Protein AF-A0AAU9LYN7-F1 (afdb_monomer_lite)

Sequence (203 aa):
MPGRPSVKRKRHVSEKNDKYATSRVITCKNCFEIGHNIRSCKNPKQVLPPQETKRKGRPRTVDESERRSRKSRSSRGAKGGGIGRARGSLGNNVQEETQQMLVQEMQQTKETMEQVLETQADVDAEMVHETQSIKDLRESGYTEDEIARCVAAEHTEDDEEEGIDETQPQVTIKKRRPSERIAKLGKKIDGLGSASENPLAIE

Organism: NCBI:txid75947

Radius of gyration: 35.92 Å; chains: 1; bounding box: 98×47×83 Å

Foldseek 3Di:
DPDDDPDDDPDDPPDDPPVPPPPPFDAEQQPRDTDDYVVPDPDGGDDDDDDDDPDPDDPPPPPVVVVVVPPDDPDDDDDDDDPDPPPPPDPPPVVVVVVVVVVVVVVVVVVVVVVVVVVVVVVVVVVVVLVVVLVVCVVVPDDPVVNVVVVVVVVPPVVPPPPDPPPPPPPPPPPDDPPPPDDDDDDDDDDDDDDDDDDDDDD

Structure (mmCIF, N/CA/C/O backbone):
data_AF-A0AAU9LYN7-F1
#
_entry.id   AF-A0AAU9LYN7-F1
#
loop_
_atom_site.group_PDB
_atom_site.id
_atom_site.type_symbol
_atom_site.label_atom_id
_atom_site.label_alt_id
_atom_site.label_comp_id
_atom_site.label_asym_id
_atom_site.label_entity_id
_atom_site.label_seq_id
_atom_site.pdbx_PDB_ins_code
_atom_site.Cartn_x
_atom_site.Cartn_y
_atom_site.Cartn_z
_atom_site.occupancy
_atom_site.B_iso_or_equiv
_atom_site.auth_seq_id
_atom_site.auth_comp_id
_atom_site.auth_asym_id
_atom_site.auth_atom_id
_atom_site.pdbx_PDB_model_num
ATOM 1 N N . MET A 1 1 ? 38.956 -13.731 -36.729 1.00 54.38 1 MET A N 1
ATOM 2 C CA . MET A 1 1 ? 39.356 -12.645 -35.804 1.00 54.38 1 MET A CA 1
ATOM 3 C C . MET A 1 1 ? 40.174 -13.248 -34.673 1.00 54.38 1 MET A C 1
ATOM 5 O O . MET A 1 1 ? 39.756 -14.295 -34.185 1.00 54.38 1 MET A O 1
ATOM 9 N N . PRO A 1 2 ? 41.316 -12.651 -34.284 1.00 58.56 2 PRO A N 1
ATOM 10 C CA . PRO A 1 2 ? 42.118 -13.141 -33.165 1.00 58.56 2 PRO A CA 1
ATOM 11 C C . PRO A 1 2 ? 41.258 -13.185 -31.893 1.00 58.56 2 PRO A C 1
ATOM 13 O O . PRO A 1 2 ? 40.476 -12.276 -31.618 1.00 58.56 2 PRO A O 1
ATOM 16 N N . GLY A 1 3 ? 41.322 -14.329 -31.214 1.00 61.88 3 GLY A N 1
ATOM 17 C CA . GLY A 1 3 ? 40.316 -14.814 -30.279 1.00 61.88 3 GLY A CA 1
ATOM 18 C C . GLY A 1 3 ? 40.129 -13.956 -29.032 1.00 61.88 3 GLY A C 1
ATOM 19 O O . GLY A 1 3 ? 41.073 -13.455 -28.428 1.00 61.88 3 GLY A O 1
ATOM 20 N N . ARG A 1 4 ? 38.862 -13.841 -28.627 1.00 66.75 4 ARG A N 1
ATOM 21 C CA . ARG A 1 4 ? 38.430 -13.234 -27.368 1.00 66.75 4 ARG A CA 1
ATOM 22 C C . ARG A 1 4 ? 39.148 -13.932 -26.202 1.00 66.75 4 ARG A C 1
ATOM 24 O O . ARG A 1 4 ? 39.008 -15.151 -26.098 1.00 66.75 4 ARG A O 1
ATOM 31 N N . PRO A 1 5 ? 39.870 -13.213 -25.322 1.00 66.94 5 PRO A N 1
ATOM 32 C CA . PRO A 1 5 ? 40.579 -13.821 -24.202 1.00 66.94 5 PRO A CA 1
ATOM 33 C C . PRO A 1 5 ? 39.614 -14.609 -23.316 1.00 66.94 5 PRO A C 1
ATOM 35 O O . PRO A 1 5 ? 38.778 -14.055 -22.598 1.00 66.94 5 PRO A O 1
ATOM 38 N N . SER A 1 6 ? 39.711 -15.928 -23.422 1.00 66.00 6 SER A N 1
ATOM 39 C CA . SER A 1 6 ? 38.967 -16.888 -22.629 1.00 66.00 6 SER A CA 1
ATOM 40 C C . SER A 1 6 ? 39.680 -17.035 -21.290 1.00 66.00 6 SER A C 1
ATOM 42 O O . SER A 1 6 ? 40.737 -17.649 -21.220 1.00 66.00 6 SER A O 1
ATOM 44 N N . VAL A 1 7 ? 39.055 -16.507 -20.234 1.00 65.00 7 VAL A N 1
ATOM 45 C CA . VAL A 1 7 ? 39.215 -16.982 -18.851 1.00 65.00 7 VAL A CA 1
ATOM 46 C C . VAL A 1 7 ? 40.601 -16.708 -18.237 1.00 65.00 7 VAL A C 1
ATOM 48 O O . VAL A 1 7 ? 41.528 -17.491 -18.400 1.00 65.00 7 VAL A O 1
ATOM 51 N N . LYS A 1 8 ? 40.672 -15.617 -17.448 1.00 65.88 8 LYS A N 1
ATOM 52 C CA . LYS A 1 8 ? 41.713 -15.189 -16.465 1.00 65.88 8 LYS A CA 1
ATOM 53 C C . LYS A 1 8 ? 42.278 -13.784 -16.728 1.00 65.88 8 LYS A C 1
ATOM 55 O O . LYS A 1 8 ? 43.485 -13.563 -16.727 1.00 65.88 8 LYS A O 1
ATOM 60 N N . ARG A 1 9 ? 41.400 -12.786 -16.868 1.00 83.38 9 ARG A N 1
ATOM 61 C CA . ARG A 1 9 ? 41.797 -11.393 -16.611 1.00 83.38 9 ARG A CA 1
ATOM 62 C C . ARG A 1 9 ? 42.219 -11.280 -15.142 1.00 83.38 9 ARG A C 1
ATOM 64 O O . ARG A 1 9 ? 41.429 -11.631 -14.264 1.00 83.38 9 ARG A O 1
ATOM 71 N N . LYS A 1 10 ? 43.433 -10.783 -14.875 1.00 77.88 10 LYS A N 1
ATOM 72 C CA . LYS A 1 10 ? 43.803 -10.302 -13.536 1.00 77.88 10 LYS A CA 1
ATOM 73 C C . LYS A 1 10 ? 42.848 -9.156 -13.190 1.00 77.88 10 LYS A C 1
ATOM 75 O O . LYS A 1 10 ? 42.754 -8.190 -13.946 1.00 77.88 10 LYS A O 1
ATOM 80 N N . ARG A 1 11 ? 42.067 -9.322 -12.123 1.00 73.25 11 ARG A N 1
ATOM 81 C CA . ARG A 1 11 ? 41.124 -8.297 -11.655 1.00 73.25 11 ARG A CA 1
ATOM 82 C C . ARG A 1 11 ? 41.897 -7.118 -11.073 1.00 73.25 11 ARG A C 1
ATOM 84 O O . ARG A 1 11 ? 42.979 -7.313 -10.522 1.00 73.25 11 ARG A O 1
ATOM 91 N N . HIS A 1 12 ? 41.356 -5.917 -11.232 1.00 84.12 12 HIS A N 1
ATOM 92 C CA . HIS A 1 12 ? 41.942 -4.718 -10.637 1.00 84.12 12 HIS A CA 1
ATOM 93 C C . HIS A 1 12 ? 41.614 -4.679 -9.137 1.00 84.12 12 HIS A C 1
ATOM 95 O O . HIS A 1 12 ? 40.570 -5.179 -8.726 1.00 84.12 12 HIS A O 1
ATOM 101 N N . VAL A 1 13 ? 42.483 -4.091 -8.311 1.00 84.19 13 VAL A N 1
ATOM 102 C CA . VAL A 1 13 ? 42.346 -4.100 -6.837 1.00 84.19 13 VAL A CA 1
ATOM 103 C C . VAL A 1 13 ? 41.065 -3.396 -6.362 1.00 84.19 13 VAL A C 1
ATOM 105 O O . VAL A 1 13 ? 40.523 -3.738 -5.317 1.00 84.19 13 VAL A O 1
ATOM 108 N N . SER A 1 14 ? 40.534 -2.462 -7.155 1.00 84.19 14 SER A N 1
ATOM 109 C CA . SER A 1 14 ? 39.271 -1.767 -6.867 1.00 84.19 14 SER A CA 1
ATOM 110 C C . SER A 1 14 ? 38.004 -2.544 -7.251 1.00 84.19 14 SER A C 1
ATOM 112 O O . SER A 1 14 ? 36.905 -2.122 -6.892 1.00 84.19 14 SER A O 1
ATOM 114 N N . GLU A 1 15 ? 38.110 -3.661 -7.980 1.00 80.06 15 GLU A N 1
ATOM 115 C CA . GLU A 1 15 ? 36.940 -4.469 -8.335 1.00 80.06 15 GLU A CA 1
ATOM 116 C C . GLU A 1 15 ? 36.487 -5.288 -7.120 1.00 80.06 15 GLU A C 1
ATOM 118 O O . GLU A 1 15 ? 37.144 -6.247 -6.706 1.00 80.06 15 GLU A O 1
ATOM 123 N N . LYS A 1 16 ? 35.333 -4.923 -6.552 1.00 76.94 16 LYS A N 1
ATOM 124 C CA . LYS A 1 16 ? 34.711 -5.663 -5.450 1.00 76.94 16 LYS A CA 1
ATOM 125 C C . LYS A 1 16 ? 34.398 -7.095 -5.895 1.00 76.94 16 LYS A C 1
ATOM 127 O O . LYS A 1 16 ? 33.887 -7.348 -6.986 1.00 76.94 16 LYS A O 1
ATOM 132 N N . ASN A 1 17 ? 34.744 -8.063 -5.051 1.00 68.50 17 ASN A N 1
ATOM 133 C CA . ASN A 1 17 ? 34.411 -9.460 -5.286 1.00 68.50 17 ASN A CA 1
ATOM 134 C C . ASN A 1 17 ? 32.940 -9.693 -4.924 1.00 68.50 17 ASN A C 1
ATOM 136 O O . ASN A 1 17 ? 32.655 -10.124 -3.810 1.00 68.50 17 ASN A O 1
ATOM 140 N N . ASP A 1 18 ? 32.031 -9.511 -5.881 1.00 65.88 18 ASP A N 1
ATOM 141 C CA . ASP A 1 18 ? 30.636 -9.977 -5.785 1.00 65.88 18 ASP A CA 1
ATOM 142 C C . ASP A 1 18 ? 30.569 -11.515 -5.893 1.00 65.88 18 ASP A C 1
ATOM 144 O O . ASP A 1 18 ? 29.921 -12.100 -6.757 1.00 65.88 18 ASP A O 1
ATOM 148 N N . LYS A 1 19 ? 31.347 -12.204 -5.051 1.00 64.00 19 LYS A N 1
ATOM 149 C CA . LYS A 1 19 ? 31.377 -13.666 -4.924 1.00 64.00 19 LYS A CA 1
ATOM 150 C C . LYS A 1 19 ? 30.303 -14.178 -3.971 1.00 64.00 19 LYS A C 1
ATOM 152 O O . LYS A 1 19 ? 30.095 -15.387 -3.898 1.00 64.00 19 LYS A O 1
ATOM 157 N N . TYR A 1 20 ? 29.619 -13.286 -3.263 1.00 62.47 20 TYR A N 1
ATOM 158 C CA . TYR A 1 20 ? 28.437 -13.644 -2.503 1.00 62.47 20 TYR A CA 1
ATOM 159 C C . TYR A 1 20 ? 27.300 -13.808 -3.502 1.00 62.47 20 TYR A C 1
ATOM 161 O O . TYR A 1 20 ? 26.604 -12.857 -3.843 1.00 62.47 20 TYR A O 1
ATOM 169 N N . ALA A 1 21 ? 27.162 -15.028 -4.024 1.00 62.03 21 ALA A N 1
ATOM 170 C CA . ALA A 1 21 ? 25.928 -15.451 -4.654 1.00 62.03 21 ALA A CA 1
ATOM 171 C C . ALA A 1 21 ? 24.826 -15.174 -3.635 1.00 62.03 21 ALA A C 1
ATOM 173 O O . ALA A 1 21 ? 24.759 -15.856 -2.612 1.00 62.03 21 ALA A O 1
ATOM 174 N N . THR A 1 22 ? 24.042 -14.124 -3.877 1.00 69.31 22 THR A N 1
ATOM 175 C CA . THR A 1 22 ? 22.882 -13.764 -3.070 1.00 69.31 22 THR A CA 1
ATOM 176 C C . THR A 1 22 ? 22.115 -15.058 -2.870 1.00 69.31 22 THR A C 1
ATOM 178 O O . THR A 1 22 ? 21.729 -15.694 -3.859 1.00 69.31 22 THR A O 1
ATOM 181 N N . SER A 1 23 ? 22.033 -15.533 -1.625 1.00 75.50 23 SER A N 1
ATOM 182 C CA . SER A 1 23 ? 21.350 -16.781 -1.313 1.00 75.50 23 SER A CA 1
ATOM 183 C C . SER A 1 23 ? 19.969 -16.665 -1.936 1.00 75.50 23 SER A C 1
ATOM 185 O O . SER A 1 23 ? 19.203 -15.760 -1.609 1.00 75.50 23 SER A O 1
ATOM 187 N N . ARG A 1 24 ? 19.683 -17.497 -2.945 1.00 84.69 24 ARG A N 1
ATOM 188 C CA . ARG A 1 24 ? 18.375 -17.431 -3.588 1.00 84.69 24 ARG A CA 1
ATOM 189 C C . ARG A 1 24 ? 17.370 -17.784 -2.517 1.00 84.69 24 ARG A C 1
ATOM 191 O O . ARG A 1 24 ? 17.363 -18.910 -2.025 1.00 84.69 24 ARG A O 1
ATOM 198 N N . VAL A 1 25 ? 16.552 -16.805 -2.166 1.00 88.06 25 VAL A N 1
ATOM 199 C CA . VAL A 1 25 ? 15.390 -17.014 -1.326 1.00 88.06 25 VAL A CA 1
ATOM 200 C C . VAL A 1 25 ? 14.493 -17.985 -2.088 1.00 88.06 25 VAL A C 1
ATOM 202 O O . VAL A 1 25 ? 13.984 -17.670 -3.163 1.00 88.06 25 VAL A O 1
ATOM 205 N N . ILE A 1 26 ? 14.403 -19.215 -1.587 1.00 93.06 26 ILE A N 1
ATOM 206 C CA . ILE A 1 26 ? 13.556 -20.259 -2.155 1.00 93.06 26 ILE A CA 1
ATOM 207 C C . ILE A 1 26 ? 12.239 -20.299 -1.387 1.00 93.06 26 ILE A C 1
ATOM 209 O O . ILE A 1 26 ? 12.225 -20.296 -0.157 1.00 93.06 26 ILE A O 1
ATOM 213 N N . THR A 1 27 ? 11.136 -20.349 -2.122 1.00 96.12 27 THR A N 1
ATOM 214 C CA . THR A 1 27 ? 9.790 -20.573 -1.591 1.00 96.12 27 THR A CA 1
ATOM 215 C C . THR A 1 27 ? 9.388 -22.024 -1.810 1.00 96.12 27 THR A C 1
ATOM 217 O O . THR A 1 27 ? 9.516 -22.574 -2.911 1.00 96.12 27 THR A O 1
ATOM 220 N N . CYS A 1 28 ? 8.894 -22.667 -0.758 1.00 96.44 28 CYS A N 1
ATOM 221 C CA . CYS A 1 28 ? 8.419 -24.036 -0.832 1.00 96.44 28 CYS A CA 1
ATOM 222 C C . CYS A 1 28 ? 7.103 -24.103 -1.618 1.00 96.44 28 CYS A C 1
ATOM 224 O O . CYS A 1 28 ? 6.127 -23.463 -1.257 1.00 96.44 28 CYS A O 1
ATOM 226 N N . LYS A 1 29 ? 7.010 -24.932 -2.664 1.00 94.69 29 LYS A N 1
ATOM 227 C CA . LYS A 1 29 ? 5.753 -25.095 -3.430 1.00 94.69 29 LYS A CA 1
ATOM 228 C C . LYS A 1 29 ? 4.659 -25.887 -2.697 1.00 94.69 29 LYS A C 1
ATOM 230 O O . LYS A 1 29 ? 3.576 -26.046 -3.248 1.00 94.69 29 LYS A O 1
ATOM 235 N N . ASN A 1 30 ? 4.965 -26.453 -1.528 1.00 97.25 30 ASN A N 1
ATOM 236 C CA . ASN A 1 30 ? 4.019 -27.256 -0.751 1.00 97.25 30 ASN A CA 1
ATOM 237 C C . ASN A 1 30 ? 3.240 -26.406 0.261 1.00 97.25 30 ASN A C 1
ATOM 239 O O . ASN A 1 30 ? 2.018 -26.493 0.313 1.00 97.25 30 ASN A O 1
ATOM 243 N N . CYS A 1 31 ? 3.956 -25.586 1.036 1.00 96.00 31 CYS A N 1
ATOM 244 C CA . CYS A 1 31 ? 3.391 -24.732 2.086 1.00 96.00 31 CYS A CA 1
ATOM 245 C C . CYS A 1 31 ? 3.605 -23.229 1.861 1.00 96.00 31 CYS A C 1
ATOM 247 O O . CYS A 1 31 ? 3.199 -22.438 2.696 1.00 96.00 31 CYS A O 1
ATOM 249 N N . PHE A 1 32 ? 4.262 -22.826 0.770 1.00 94.19 32 PHE A N 1
ATOM 250 C CA . PHE A 1 32 ? 4.497 -21.424 0.382 1.00 94.19 32 PHE A CA 1
ATOM 251 C C . PHE A 1 32 ? 5.381 -20.596 1.322 1.00 94.19 32 PHE A C 1
ATOM 253 O O . PHE A 1 32 ? 5.700 -19.454 1.004 1.00 94.19 32 PHE A O 1
ATOM 260 N N . GLU A 1 33 ? 5.882 -21.188 2.403 1.00 95.12 33 GLU A N 1
ATOM 261 C CA . GLU A 1 33 ? 6.865 -20.559 3.279 1.00 95.12 33 GLU A CA 1
ATOM 262 C C . GLU A 1 33 ? 8.243 -20.436 2.613 1.00 95.12 33 GLU A C 1
ATOM 264 O O . GLU A 1 33 ? 8.660 -21.241 1.767 1.00 95.12 33 GLU A O 1
ATOM 269 N N . ILE A 1 34 ? 8.969 -19.401 3.025 1.00 96.00 34 ILE A N 1
ATOM 270 C CA . ILE A 1 34 ? 10.329 -19.107 2.584 1.00 96.00 34 ILE A CA 1
ATOM 271 C C . ILE A 1 34 ? 11.331 -19.927 3.411 1.00 96.00 34 ILE A C 1
ATOM 273 O O . ILE A 1 34 ? 11.157 -20.118 4.610 1.00 96.00 34 ILE A O 1
ATOM 277 N N . GLY A 1 35 ? 12.418 -20.381 2.780 1.00 95.31 35 GLY A N 1
ATOM 278 C CA . GLY A 1 35 ? 13.603 -20.887 3.488 1.00 95.31 35 GLY A CA 1
ATOM 279 C C . GLY A 1 35 ? 13.814 -22.400 3.435 1.00 95.31 35 GLY A C 1
ATOM 280 O O . GLY A 1 35 ? 14.848 -22.880 3.895 1.00 95.31 35 GLY A O 1
ATOM 281 N N . HIS A 1 36 ? 12.903 -23.163 2.824 1.00 96.25 36 HIS A N 1
ATOM 282 C CA . HIS A 1 36 ? 13.089 -24.600 2.629 1.00 96.25 36 HIS A CA 1
ATOM 283 C C . HIS A 1 36 ? 12.606 -25.087 1.260 1.00 96.25 36 HIS A C 1
ATOM 285 O O . HIS A 1 36 ? 11.792 -24.462 0.581 1.00 96.25 36 HIS A O 1
ATOM 291 N N . ASN A 1 37 ? 13.139 -26.231 0.833 1.00 96.25 37 ASN A N 1
ATOM 292 C CA . ASN A 1 37 ? 12.763 -26.861 -0.426 1.00 96.25 37 ASN A CA 1
ATOM 293 C C . ASN A 1 37 ? 11.558 -27.784 -0.238 1.00 96.25 37 ASN A C 1
ATOM 295 O O . ASN A 1 37 ? 11.351 -28.348 0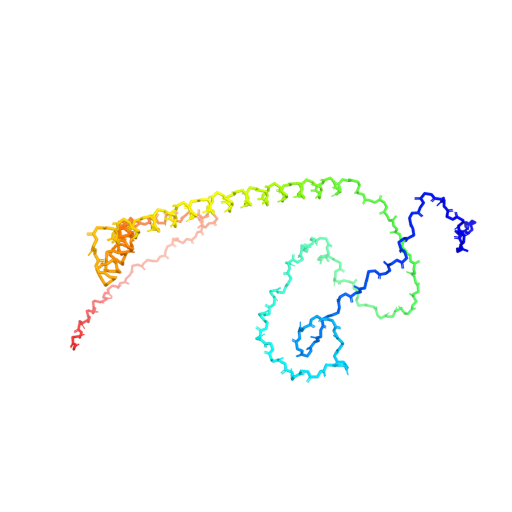.832 1.00 96.25 37 ASN A O 1
ATOM 299 N N . ILE A 1 38 ? 10.844 -28.061 -1.331 1.00 96.38 38 ILE A N 1
ATOM 300 C CA . ILE A 1 38 ? 9.725 -29.019 -1.337 1.00 96.38 38 ILE A CA 1
ATOM 301 C C . ILE A 1 38 ? 10.121 -30.406 -0.800 1.00 96.38 38 ILE A C 1
ATOM 303 O O . ILE A 1 38 ? 9.325 -31.063 -0.145 1.00 96.38 38 ILE A O 1
ATOM 307 N N . ARG A 1 39 ? 11.372 -30.831 -1.032 1.00 96.94 39 ARG A N 1
ATOM 308 C CA . ARG A 1 39 ? 11.899 -32.132 -0.583 1.00 96.94 39 ARG A CA 1
ATOM 309 C C . ARG A 1 39 ? 12.120 -32.215 0.928 1.00 96.94 39 ARG A C 1
ATOM 311 O O . ARG A 1 39 ? 12.165 -33.313 1.460 1.00 96.94 39 ARG A O 1
ATOM 318 N N . SER A 1 40 ?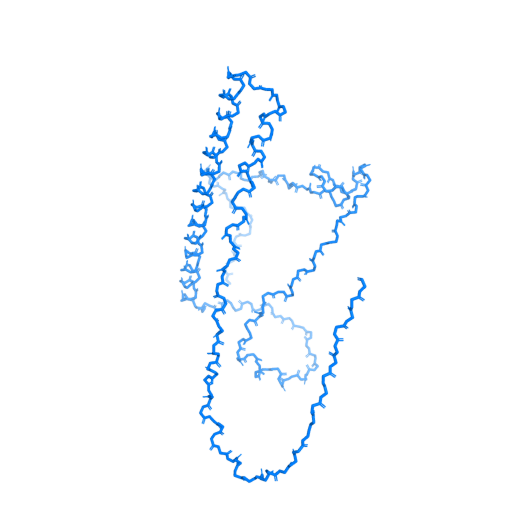 12.307 -31.075 1.589 1.00 97.00 40 SER A 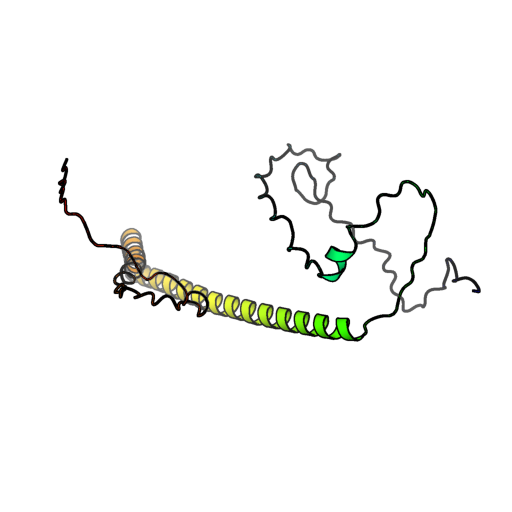N 1
ATOM 319 C CA . SER A 1 40 ? 12.550 -30.978 3.032 1.00 97.00 40 SER A CA 1
ATOM 320 C C . SER A 1 40 ? 11.352 -30.393 3.784 1.00 97.00 40 SER A C 1
ATOM 322 O O . SER A 1 40 ? 11.474 -30.064 4.961 1.00 97.00 40 SER A O 1
ATOM 324 N N . CYS A 1 41 ? 10.216 -30.208 3.106 1.00 97.38 41 CYS A N 1
ATOM 325 C CA . CYS A 1 41 ? 9.010 -29.650 3.696 1.00 97.38 41 CYS A CA 1
ATOM 326 C C . CYS A 1 41 ? 8.333 -30.691 4.592 1.00 97.38 41 CYS A C 1
ATOM 328 O O . CYS A 1 41 ? 8.052 -31.802 4.144 1.00 97.38 41 CYS A O 1
ATOM 330 N N . LYS A 1 42 ? 8.067 -30.318 5.847 1.00 98.06 42 LYS A N 1
ATOM 331 C CA . LYS A 1 42 ? 7.307 -31.135 6.810 1.00 98.06 42 LYS A CA 1
ATOM 332 C C . LYS A 1 42 ? 5.848 -30.691 6.942 1.00 98.06 42 LYS A C 1
ATOM 334 O O . LYS A 1 42 ? 5.047 -31.411 7.527 1.00 98.06 42 LYS A O 1
ATOM 339 N N . ASN A 1 43 ? 5.512 -29.523 6.400 1.00 97.06 43 ASN A N 1
ATOM 340 C CA . ASN A 1 43 ? 4.171 -28.960 6.484 1.00 97.06 43 ASN A CA 1
ATOM 341 C C . ASN A 1 43 ? 3.242 -29.676 5.486 1.00 97.06 43 ASN A C 1
ATOM 343 O O . ASN A 1 43 ? 3.700 -30.094 4.414 1.00 97.06 43 ASN A O 1
ATOM 347 N N . PRO A 1 44 ? 1.945 -29.827 5.804 1.00 96.19 44 PRO A N 1
ATOM 348 C CA . PRO A 1 44 ? 0.976 -30.403 4.880 1.00 96.19 44 PRO A CA 1
ATOM 349 C C . PRO A 1 44 ? 0.823 -29.530 3.628 1.00 96.19 44 PRO A C 1
ATOM 351 O O . PRO A 1 44 ? 1.077 -28.324 3.647 1.00 96.19 44 PRO A O 1
ATOM 354 N N . LYS A 1 45 ? 0.406 -30.150 2.520 1.00 97.00 45 LYS A N 1
ATOM 355 C CA . LYS A 1 45 ? 0.172 -29.447 1.257 1.00 97.00 45 LYS A CA 1
ATOM 356 C C . LYS A 1 45 ? -0.998 -28.482 1.410 1.00 97.00 45 LYS A C 1
ATOM 358 O O . LYS A 1 45 ? -2.125 -28.920 1.629 1.00 97.00 45 LYS A O 1
ATOM 363 N N . GLN A 1 46 ? -0.741 -27.191 1.244 1.00 94.69 46 GLN A N 1
ATOM 364 C CA . GLN A 1 46 ? -1.794 -26.184 1.222 1.00 94.69 46 GLN A CA 1
ATOM 365 C C . GLN A 1 46 ? -2.419 -26.126 -0.176 1.00 94.69 46 GLN A C 1
ATOM 367 O O . GLN A 1 46 ? -1.716 -26.111 -1.192 1.00 94.69 46 GLN A O 1
ATOM 372 N N . VAL A 1 47 ? -3.750 -26.122 -0.243 1.00 92.50 47 VAL A N 1
ATOM 373 C CA . VAL A 1 47 ? -4.477 -25.905 -1.498 1.00 92.50 47 VAL A CA 1
ATOM 374 C C . VAL A 1 47 ? -4.553 -24.402 -1.720 1.00 92.50 47 VAL A C 1
ATOM 376 O O . VAL A 1 47 ? -5.197 -23.695 -0.952 1.00 92.50 47 VAL A O 1
ATOM 379 N N . LEU A 1 48 ? -3.867 -23.910 -2.753 1.00 85.25 48 LEU A N 1
ATOM 380 C CA . LEU A 1 48 ? -4.002 -22.513 -3.152 1.00 85.25 48 LEU A CA 1
ATOM 381 C C . LEU A 1 48 ? -5.424 -22.252 -3.654 1.00 85.25 48 LEU A C 1
ATOM 383 O O . LEU A 1 48 ? -5.970 -23.106 -4.366 1.00 85.25 48 LEU A O 1
ATOM 387 N N . PRO A 1 49 ? -5.985 -21.065 -3.373 1.00 86.44 49 PRO A N 1
ATOM 388 C CA . PRO A 1 49 ? -7.176 -20.624 -4.074 1.00 86.44 49 PRO A CA 1
ATOM 389 C C . PRO A 1 49 ? -6.903 -20.645 -5.590 1.00 86.44 49 PRO A C 1
ATOM 391 O O . PRO A 1 49 ? -5.768 -20.380 -6.016 1.00 86.44 49 PRO A O 1
ATOM 394 N N . PRO A 1 50 ? -7.902 -20.998 -6.418 1.00 91.50 50 PRO A N 1
ATOM 395 C CA . PRO A 1 50 ? -7.753 -21.009 -7.866 1.00 91.50 50 PRO A CA 1
ATOM 396 C C . PRO A 1 50 ? -7.226 -19.653 -8.340 1.00 91.50 50 PRO A C 1
ATOM 398 O O . PRO A 1 50 ? -7.880 -18.631 -8.154 1.00 91.50 50 PRO A O 1
ATOM 401 N N . GLN A 1 51 ? -6.030 -19.630 -8.932 1.00 85.75 51 GLN A N 1
ATOM 402 C CA . GLN A 1 51 ? -5.540 -18.401 -9.546 1.00 85.75 51 GLN A CA 1
ATOM 403 C C . GLN A 1 51 ? -6.428 -18.080 -10.741 1.00 85.75 51 GLN A C 1
ATOM 405 O O . GLN A 1 51 ? -6.624 -18.928 -11.617 1.00 85.75 51 GLN A O 1
ATOM 410 N N . GLU A 1 52 ? -6.929 -16.851 -10.794 1.00 88.12 52 GLU A N 1
ATOM 411 C CA . GLU A 1 52 ? -7.642 -16.357 -11.960 1.00 88.12 52 GLU A CA 1
ATOM 412 C C . GLU A 1 52 ? -6.770 -16.537 -13.204 1.00 88.12 52 GLU A C 1
ATOM 414 O O . GLU A 1 52 ? -5.578 -16.202 -13.232 1.00 88.12 52 GLU A O 1
ATOM 419 N N . THR A 1 53 ? -7.350 -17.111 -14.256 1.00 87.19 53 THR A N 1
ATOM 420 C CA . THR A 1 53 ? -6.630 -17.295 -15.511 1.00 87.19 53 THR A CA 1
ATOM 421 C C . THR A 1 53 ? -6.255 -15.923 -16.052 1.00 87.19 53 THR A C 1
ATOM 423 O O . THR A 1 53 ? -7.125 -15.154 -16.465 1.00 87.19 53 THR A O 1
ATOM 426 N N . LYS A 1 54 ? -4.955 -15.611 -16.066 1.00 83.12 54 LYS A N 1
ATOM 427 C CA . LYS A 1 54 ? -4.459 -14.363 -16.652 1.00 83.12 54 LYS A CA 1
ATOM 428 C C . LYS A 1 54 ? -5.011 -14.229 -18.070 1.00 83.12 54 LYS A C 1
ATOM 430 O O . LYS A 1 54 ? -4.899 -15.163 -18.871 1.00 83.12 54 LYS A O 1
ATOM 435 N N . ARG A 1 55 ? -5.585 -13.063 -18.388 1.00 79.81 55 ARG A N 1
ATOM 436 C CA . ARG A 1 55 ? -6.023 -12.739 -19.752 1.00 79.81 55 ARG A CA 1
ATOM 437 C C . ARG A 1 55 ? -4.865 -13.016 -20.713 1.00 79.81 55 ARG A C 1
ATOM 439 O O . ARG A 1 55 ? -3.710 -12.713 -20.409 1.00 79.81 55 ARG A O 1
ATOM 446 N N . LYS A 1 56 ? -5.169 -13.654 -21.844 1.00 78.06 56 LYS A N 1
ATOM 447 C CA . LYS A 1 56 ? -4.200 -14.198 -22.805 1.00 78.06 56 LYS A CA 1
ATOM 448 C C . LYS A 1 56 ? -3.386 -13.088 -23.488 1.00 78.06 56 LYS A C 1
ATOM 450 O O . LYS A 1 56 ? -3.632 -12.780 -24.643 1.00 78.06 56 LYS A O 1
ATOM 455 N N . GLY A 1 57 ? -2.395 -12.550 -22.775 1.00 82.31 57 GLY A N 1
ATOM 456 C CA . GLY A 1 57 ? -1.395 -11.589 -23.242 1.00 82.31 57 GLY A CA 1
ATOM 457 C C . GLY A 1 57 ? -1.938 -10.243 -23.736 1.00 82.31 57 GLY A C 1
ATOM 458 O O . GLY A 1 57 ? -3.091 -10.101 -24.134 1.00 82.31 57 GLY A O 1
ATOM 459 N N . ARG A 1 58 ? -1.052 -9.241 -23.763 1.00 75.06 58 ARG A N 1
ATOM 460 C CA . ARG A 1 58 ? -1.247 -8.030 -24.569 1.00 75.06 58 ARG A CA 1
ATOM 461 C C . ARG A 1 58 ? -1.456 -8.476 -26.024 1.00 75.06 58 ARG A C 1
ATOM 463 O O . ARG A 1 58 ? -0.665 -9.306 -26.492 1.00 75.06 58 ARG A O 1
ATOM 470 N N . PRO A 1 59 ? -2.481 -7.984 -26.742 1.00 75.69 59 PRO A N 1
ATOM 471 C CA . PRO A 1 59 ? -2.634 -8.297 -28.155 1.00 75.69 59 PRO A CA 1
ATOM 472 C C . PRO A 1 59 ? -1.321 -7.951 -28.857 1.00 75.69 59 PRO A C 1
ATOM 474 O O . PRO A 1 59 ? -0.824 -6.831 -28.737 1.00 75.69 59 PRO A O 1
ATOM 477 N N . ARG A 1 60 ? -0.710 -8.938 -29.528 1.00 71.31 60 ARG A N 1
ATOM 478 C CA . ARG A 1 60 ? 0.458 -8.666 -30.369 1.00 71.31 60 ARG A CA 1
ATOM 479 C C . ARG A 1 60 ? 0.016 -7.630 -31.394 1.00 71.31 60 ARG A C 1
ATOM 481 O O . ARG A 1 60 ? -0.942 -7.889 -32.122 1.00 71.31 60 ARG A O 1
ATOM 488 N N . THR A 1 61 ? 0.703 -6.493 -31.445 1.00 69.62 61 THR A N 1
ATOM 489 C CA . THR A 1 61 ? 0.663 -5.587 -32.590 1.00 69.62 61 THR A CA 1
ATOM 490 C C . THR A 1 61 ? 1.097 -6.405 -33.798 1.00 69.62 61 THR A C 1
ATOM 492 O O . THR A 1 61 ? 2.272 -6.699 -33.999 1.00 69.62 61 THR A O 1
ATOM 495 N N . VAL A 1 62 ? 0.113 -6.911 -34.537 1.00 61.75 62 VAL A N 1
ATOM 496 C CA . VAL A 1 62 ? 0.337 -7.559 -35.823 1.00 61.75 62 VAL A CA 1
ATOM 497 C C . VAL A 1 62 ? 0.684 -6.445 -36.786 1.00 61.75 62 VAL A C 1
ATOM 499 O O . VAL A 1 62 ? -0.201 -5.796 -37.334 1.00 61.75 62 VAL A O 1
ATOM 502 N N . ASP A 1 63 ? 1.980 -6.213 -36.932 1.00 63.25 63 ASP A N 1
ATOM 503 C CA . ASP A 1 63 ? 2.532 -5.404 -38.002 1.00 63.25 63 ASP A CA 1
ATOM 504 C C . ASP A 1 63 ? 1.978 -5.945 -39.333 1.00 63.25 63 ASP A C 1
ATOM 506 O O . ASP A 1 63 ? 2.054 -7.146 -39.627 1.00 63.25 63 ASP A O 1
ATOM 510 N N . GLU A 1 64 ? 1.309 -5.090 -40.104 1.00 59.50 64 GLU A N 1
ATOM 511 C CA . GLU A 1 64 ? 0.513 -5.484 -41.275 1.00 59.50 64 GLU A CA 1
ATOM 512 C C . GLU A 1 64 ? 1.388 -6.110 -42.383 1.00 59.50 64 GLU A C 1
ATOM 514 O O . GLU A 1 64 ? 0.917 -6.867 -43.240 1.00 59.50 64 GLU A O 1
ATOM 519 N N . SER A 1 65 ? 2.699 -5.885 -42.280 1.00 58.47 65 SER A N 1
ATOM 520 C CA . SER A 1 65 ? 3.767 -6.491 -43.069 1.00 58.47 65 SER A CA 1
ATOM 521 C C . SER A 1 65 ? 3.899 -8.018 -42.883 1.00 58.47 65 SER A C 1
ATOM 523 O O . SER A 1 65 ? 4.208 -8.721 -43.850 1.00 58.47 65 SER A O 1
ATOM 525 N N . GLU A 1 66 ? 3.573 -8.590 -41.713 1.00 54.97 66 GLU A N 1
ATOM 526 C CA . GLU A 1 66 ? 3.628 -10.050 -41.495 1.00 54.97 66 GLU A CA 1
ATOM 527 C C . GLU A 1 66 ? 2.447 -10.803 -42.131 1.00 54.97 66 GLU A C 1
ATOM 529 O O . GLU A 1 66 ? 2.578 -11.982 -42.490 1.00 54.97 66 GLU A O 1
ATOM 534 N N . ARG A 1 67 ? 1.292 -10.147 -42.325 1.00 54.22 67 ARG A N 1
ATOM 535 C CA . ARG A 1 67 ? 0.104 -10.793 -42.918 1.00 54.22 67 ARG A CA 1
ATOM 536 C C . ARG A 1 67 ? 0.307 -11.171 -44.387 1.00 54.22 67 ARG A C 1
ATOM 538 O O . ARG A 1 67 ? -0.338 -12.108 -44.856 1.00 54.22 67 ARG A O 1
ATOM 545 N N . ARG A 1 68 ? 1.235 -10.523 -45.102 1.00 54.72 68 ARG A N 1
ATOM 546 C CA . ARG A 1 68 ? 1.558 -10.857 -46.503 1.00 54.72 68 ARG A CA 1
ATOM 547 C C . ARG A 1 68 ? 2.566 -12.005 -46.658 1.00 54.72 68 ARG A C 1
ATOM 549 O O . ARG A 1 68 ? 2.656 -12.571 -47.740 1.00 54.72 68 ARG A O 1
ATOM 556 N N . SER A 1 69 ? 3.271 -12.407 -45.597 1.00 54.06 69 SER A N 1
ATOM 557 C CA . SER A 1 69 ? 4.334 -13.428 -45.679 1.00 54.06 69 SER A CA 1
ATOM 558 C C . SER A 1 69 ? 3.834 -14.873 -45.496 1.00 54.06 69 SER A C 1
ATOM 560 O O . SER A 1 69 ? 4.442 -15.825 -45.983 1.00 54.06 69 SER A O 1
ATOM 562 N N . ARG A 1 70 ? 2.678 -15.085 -44.850 1.00 51.94 70 ARG A N 1
ATOM 563 C CA . ARG A 1 70 ? 2.229 -16.443 -44.473 1.00 51.94 70 ARG A CA 1
ATOM 564 C C . ARG A 1 70 ? 1.470 -17.225 -45.550 1.00 51.94 70 ARG A C 1
ATOM 566 O O . ARG A 1 70 ? 1.014 -18.328 -45.263 1.00 51.94 70 ARG A O 1
ATOM 573 N N . LYS A 1 71 ? 1.347 -16.715 -46.782 1.00 52.06 71 LYS A N 1
ATOM 574 C CA . LYS A 1 71 ? 0.628 -17.419 -47.866 1.00 52.06 71 LYS A CA 1
ATOM 575 C C . LYS A 1 71 ? 1.519 -18.181 -48.853 1.00 52.06 71 LYS A C 1
ATOM 577 O O . LYS A 1 71 ? 0.998 -18.830 -49.751 1.00 52.06 71 LYS A O 1
ATOM 582 N N . SER A 1 72 ? 2.837 -18.197 -48.659 1.00 51.25 72 SER A N 1
ATOM 583 C CA . SER A 1 72 ? 3.748 -18.945 -49.531 1.00 51.25 72 SER A CA 1
ATOM 584 C C . SER A 1 72 ? 4.904 -19.562 -48.747 1.00 51.25 72 SER A C 1
ATOM 586 O O . SER A 1 72 ? 5.962 -18.950 -48.633 1.00 51.25 72 SER A O 1
ATOM 588 N N . ARG A 1 73 ? 4.702 -20.767 -48.200 1.00 47.84 73 ARG A N 1
ATOM 589 C CA . ARG A 1 73 ? 5.726 -21.831 -48.083 1.00 47.84 73 ARG A CA 1
ATOM 590 C C . ARG A 1 73 ? 5.151 -23.049 -47.363 1.00 47.84 73 ARG A C 1
ATOM 592 O O . ARG A 1 73 ? 5.459 -23.354 -46.217 1.00 47.84 73 ARG A O 1
ATOM 599 N N . SER A 1 74 ? 4.338 -23.788 -48.109 1.00 52.00 74 SER A N 1
ATOM 600 C CA . SER A 1 74 ? 4.430 -25.244 -48.077 1.00 52.00 74 SER A CA 1
ATOM 601 C C . SER A 1 74 ? 5.760 -25.616 -48.737 1.00 52.00 74 SER A C 1
ATOM 603 O O . SER A 1 74 ? 5.859 -25.617 -49.961 1.00 52.00 74 SER A O 1
ATOM 605 N N . SER A 1 75 ? 6.791 -25.910 -47.950 1.00 50.91 75 SER A N 1
ATOM 606 C CA . SER A 1 75 ? 7.926 -26.697 -48.436 1.00 50.91 75 SER A CA 1
ATOM 607 C C . SER A 1 75 ? 8.601 -27.408 -47.272 1.00 50.91 75 SER A C 1
ATOM 609 O O . SER A 1 75 ? 9.187 -26.796 -46.380 1.00 50.91 75 SER A O 1
ATOM 611 N N . ARG A 1 76 ? 8.464 -28.730 -47.316 1.00 52.25 76 ARG A N 1
ATOM 612 C CA . ARG A 1 76 ? 9.192 -29.732 -46.546 1.00 52.25 76 ARG A CA 1
ATOM 613 C C . ARG A 1 76 ? 10.696 -29.432 -46.522 1.00 52.25 76 ARG A C 1
ATOM 615 O O . ARG A 1 76 ? 11.272 -29.148 -47.563 1.00 52.25 76 ARG A O 1
ATOM 622 N N . GLY A 1 77 ? 11.308 -29.650 -45.359 1.00 52.59 77 GLY A N 1
ATOM 623 C CA . GLY A 1 77 ? 12.714 -30.040 -45.238 1.00 52.59 77 GLY A CA 1
ATOM 624 C C . GLY A 1 77 ? 13.736 -28.906 -45.184 1.00 52.59 77 GLY A C 1
ATOM 625 O O . GLY A 1 77 ? 14.033 -28.288 -46.193 1.00 52.59 77 GLY A O 1
ATOM 626 N N . ALA A 1 78 ? 14.352 -28.726 -44.014 1.00 46.09 78 ALA A N 1
ATOM 627 C CA . ALA A 1 78 ? 15.790 -28.471 -43.885 1.00 46.09 78 ALA A CA 1
ATOM 628 C C . ALA A 1 78 ? 16.196 -28.584 -42.407 1.00 46.09 78 ALA A C 1
ATOM 630 O O . ALA A 1 78 ? 16.029 -27.670 -41.604 1.00 46.09 78 ALA A O 1
ATOM 631 N N . LYS A 1 79 ? 16.729 -29.757 -42.059 1.00 55.47 79 LYS A N 1
ATOM 632 C CA . LYS A 1 79 ? 17.704 -29.936 -40.979 1.00 55.47 79 LYS A CA 1
ATOM 633 C C . LYS 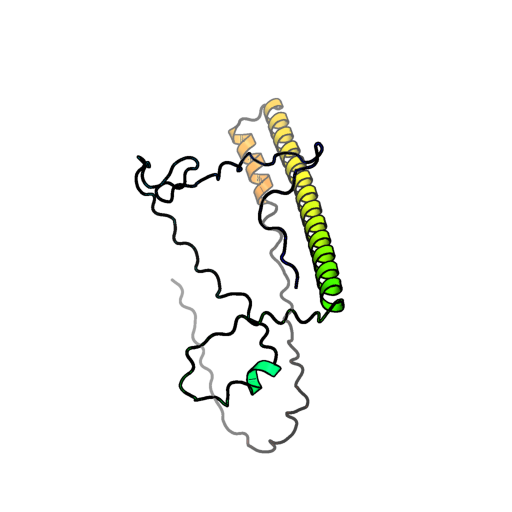A 1 79 ? 18.974 -29.179 -41.401 1.00 55.47 79 LYS A C 1
ATOM 635 O O . LYS A 1 79 ? 19.466 -29.423 -42.495 1.00 55.47 79 LYS A O 1
ATOM 640 N N . GLY A 1 80 ? 19.508 -28.320 -40.538 1.00 42.53 80 GLY A N 1
ATOM 641 C CA . GLY A 1 80 ? 20.756 -27.577 -40.764 1.00 42.53 80 GLY A CA 1
ATOM 642 C C . GLY A 1 80 ? 20.518 -26.099 -40.480 1.00 42.53 80 GLY A C 1
ATOM 643 O O . GLY A 1 80 ? 19.752 -25.444 -41.166 1.00 42.53 80 GLY A O 1
ATOM 644 N N . GLY A 1 81 ? 21.005 -25.560 -39.369 1.00 52.56 81 GLY A N 1
ATOM 645 C CA . GLY A 1 81 ? 22.432 -25.305 -39.215 1.00 52.56 81 GLY A CA 1
ATOM 646 C C . GLY A 1 81 ? 22.686 -23.887 -39.715 1.00 52.56 81 GLY A C 1
ATOM 647 O O . GLY A 1 81 ? 22.854 -23.669 -40.905 1.00 52.56 81 GLY A O 1
ATOM 648 N N . GLY A 1 82 ? 22.631 -22.908 -38.814 1.00 44.84 82 GLY A N 1
ATOM 649 C CA . GLY A 1 82 ? 22.736 -21.507 -39.208 1.00 44.84 82 GLY A CA 1
ATOM 650 C C . GLY A 1 82 ? 22.636 -20.565 -38.025 1.00 44.84 82 GLY A C 1
ATOM 651 O O . GLY A 1 82 ? 21.685 -19.802 -37.901 1.00 44.84 82 GLY A O 1
ATOM 652 N N . ILE A 1 83 ? 23.630 -20.631 -37.139 1.00 51.41 83 ILE A N 1
ATOM 653 C CA . ILE A 1 83 ? 23.919 -19.573 -36.169 1.00 51.41 83 ILE A CA 1
ATOM 654 C C . ILE A 1 83 ? 24.424 -18.370 -36.977 1.00 51.41 83 ILE A C 1
ATOM 656 O O . ILE A 1 83 ? 25.619 -18.177 -37.158 1.00 51.41 83 ILE A O 1
ATOM 660 N N . GLY A 1 84 ? 23.495 -17.586 -37.510 1.00 42.41 84 GLY A N 1
ATOM 661 C CA . GLY A 1 84 ? 23.754 -16.314 -38.167 1.00 42.41 84 GLY A CA 1
ATOM 662 C C . GLY A 1 84 ? 23.053 -15.217 -37.388 1.00 42.41 84 GLY A C 1
ATOM 663 O O . GLY A 1 84 ? 22.003 -14.737 -37.801 1.00 42.41 84 GLY A O 1
ATOM 664 N N . ARG A 1 85 ? 23.598 -14.835 -36.226 1.00 47.69 85 ARG A N 1
ATOM 665 C CA . ARG A 1 85 ? 23.164 -13.611 -35.538 1.00 47.69 85 ARG A CA 1
ATOM 666 C C . ARG A 1 85 ? 23.682 -12.416 -36.336 1.00 47.69 85 ARG A C 1
ATOM 668 O O . ARG A 1 85 ? 24.686 -11.813 -35.971 1.00 47.69 85 ARG A O 1
ATOM 675 N N . ALA A 1 86 ? 22.992 -12.085 -37.422 1.00 47.78 86 ALA A N 1
ATOM 676 C CA . ALA A 1 86 ? 23.047 -10.765 -38.021 1.00 47.78 86 ALA A CA 1
ATOM 677 C C . ALA A 1 86 ? 22.453 -9.784 -36.999 1.00 47.78 86 ALA A C 1
ATOM 679 O O . ALA A 1 86 ? 21.247 -9.553 -36.950 1.00 47.78 86 ALA A O 1
ATOM 680 N N . ARG A 1 87 ? 23.304 -9.257 -36.112 1.00 47.47 87 ARG A N 1
ATOM 681 C CA . ARG A 1 87 ? 22.993 -8.063 -35.323 1.00 47.47 87 ARG A CA 1
ATOM 682 C C . ARG A 1 87 ? 23.046 -6.887 -36.294 1.00 47.47 87 ARG A C 1
ATOM 684 O O . ARG A 1 87 ? 24.056 -6.202 -36.407 1.00 47.47 87 ARG A O 1
ATOM 691 N N . GLY A 1 88 ? 21.967 -6.732 -37.057 1.00 43.81 88 GLY A N 1
ATOM 692 C CA . GLY A 1 88 ? 21.677 -5.505 -37.775 1.00 43.81 88 GLY A CA 1
ATOM 693 C C . GLY A 1 88 ? 21.549 -4.392 -36.748 1.00 43.81 88 GLY A C 1
ATOM 694 O O . GLY A 1 88 ? 20.637 -4.394 -35.926 1.00 43.81 88 GLY A O 1
ATOM 695 N N . SER A 1 89 ? 22.523 -3.492 -36.773 1.00 51.25 89 SER A N 1
ATOM 696 C CA . SER A 1 89 ? 22.484 -2.185 -36.136 1.00 51.25 89 SER A CA 1
ATOM 697 C C . SER A 1 89 ? 21.469 -1.329 -36.894 1.00 51.25 89 SER A C 1
ATOM 699 O O . SER A 1 89 ? 21.834 -0.544 -37.762 1.00 51.25 89 SER A O 1
ATOM 701 N N . LEU A 1 90 ? 20.185 -1.555 -36.630 1.00 44.56 90 LEU A N 1
ATOM 702 C CA . LEU A 1 90 ? 19.086 -0.738 -37.126 1.00 44.56 90 LEU A CA 1
ATOM 703 C C . LEU A 1 90 ? 18.360 -0.157 -35.915 1.00 44.56 90 LEU A C 1
ATOM 705 O O . LEU A 1 90 ? 17.773 -0.900 -35.134 1.00 44.56 90 LEU A O 1
ATOM 709 N N . GLY A 1 91 ? 18.397 1.170 -35.794 1.00 45.41 91 GLY A N 1
ATOM 710 C CA . GLY A 1 91 ? 17.407 1.920 -35.026 1.00 45.41 91 GLY A CA 1
ATOM 711 C C . GLY A 1 91 ? 17.905 2.567 -33.738 1.00 45.41 91 GLY A C 1
ATOM 712 O O . GLY A 1 91 ? 17.404 2.238 -32.669 1.00 45.41 91 GLY A O 1
ATOM 713 N N . ASN A 1 92 ? 18.792 3.562 -33.839 1.00 52.88 92 ASN A N 1
ATOM 714 C CA . ASN A 1 92 ? 19.025 4.492 -32.724 1.00 52.88 92 ASN A CA 1
ATOM 715 C C . ASN A 1 92 ? 17.774 5.343 -32.393 1.00 52.88 92 ASN A C 1
ATOM 717 O O . ASN A 1 92 ? 17.680 5.847 -31.285 1.00 52.88 92 ASN A O 1
ATOM 721 N N . ASN A 1 93 ? 16.777 5.432 -33.288 1.00 55.62 93 ASN A N 1
ATOM 722 C CA . ASN A 1 93 ? 15.543 6.197 -33.040 1.00 55.62 93 ASN A CA 1
ATOM 723 C C . ASN A 1 93 ? 14.491 5.476 -32.178 1.00 55.62 93 ASN A C 1
ATOM 725 O O . ASN A 1 93 ? 13.681 6.138 -31.545 1.00 55.62 93 ASN A O 1
ATOM 729 N N . VAL A 1 94 ? 14.493 4.137 -32.100 1.00 57.59 94 VAL A N 1
ATOM 730 C CA . VAL A 1 94 ? 13.497 3.405 -31.280 1.00 57.59 94 VAL A CA 1
ATOM 731 C C . VAL A 1 94 ? 13.827 3.511 -29.785 1.00 57.59 94 VAL A C 1
ATOM 733 O O . VAL A 1 94 ? 12.946 3.408 -28.936 1.00 57.59 94 VAL A O 1
ATOM 736 N N . GLN A 1 95 ? 15.098 3.741 -29.441 1.00 59.62 95 GLN A N 1
ATOM 737 C CA . GLN A 1 95 ? 15.509 3.883 -28.046 1.00 59.62 95 GLN A CA 1
ATOM 738 C C . GLN A 1 95 ? 14.995 5.174 -27.401 1.00 59.62 95 GLN A C 1
ATOM 740 O O . GLN A 1 95 ? 14.657 5.140 -26.219 1.00 59.62 95 GLN A O 1
ATOM 745 N N . GLU A 1 96 ? 14.887 6.276 -28.143 1.00 72.25 96 GLU A N 1
ATOM 746 C CA . GLU A 1 96 ? 14.448 7.559 -27.579 1.00 72.25 96 GLU A CA 1
ATOM 747 C C . GLU A 1 96 ? 12.955 7.550 -27.228 1.00 72.25 96 GLU A C 1
ATOM 749 O O . GLU A 1 96 ? 12.591 7.934 -26.118 1.00 72.25 96 GLU A O 1
ATOM 754 N N . GLU A 1 97 ? 12.096 6.992 -28.088 1.00 75.69 97 GLU A N 1
ATOM 755 C CA . GLU A 1 97 ? 10.660 6.845 -27.793 1.00 75.69 97 GLU A CA 1
ATOM 756 C C . GLU A 1 97 ? 10.412 5.953 -26.568 1.00 75.69 97 GLU A C 1
ATOM 758 O O . GLU A 1 97 ? 9.566 6.253 -25.725 1.00 75.69 97 GLU A O 1
ATOM 763 N N . THR A 1 98 ? 11.189 4.872 -26.410 1.00 77.31 98 THR A N 1
ATOM 764 C CA . THR A 1 98 ? 11.066 4.010 -25.222 1.00 77.31 98 THR A CA 1
ATOM 765 C C . THR A 1 98 ? 11.516 4.699 -23.937 1.00 77.31 98 THR A C 1
ATOM 767 O O . THR A 1 98 ? 10.953 4.424 -22.880 1.00 77.31 98 THR A O 1
ATOM 770 N N . GLN A 1 99 ? 12.496 5.605 -24.010 1.00 86.69 99 GLN A N 1
ATOM 771 C CA . GLN A 1 99 ? 12.926 6.387 -22.851 1.00 86.69 99 GLN A CA 1
ATOM 772 C C . GLN A 1 99 ? 11.883 7.441 -22.476 1.00 86.69 99 GLN A C 1
ATOM 774 O O . GLN A 1 99 ? 11.596 7.603 -21.293 1.00 86.69 99 GLN A O 1
ATOM 779 N N . GLN A 1 100 ? 11.261 8.100 -23.457 1.00 89.81 100 GLN A N 1
ATOM 780 C CA . GLN A 1 100 ? 10.203 9.080 -23.201 1.00 89.81 100 GLN A CA 1
ATOM 781 C C . GLN A 1 100 ? 8.970 8.444 -22.547 1.00 89.81 100 GLN A C 1
ATOM 783 O O . GLN A 1 100 ? 8.477 8.971 -21.552 1.00 89.81 100 GLN A O 1
ATOM 788 N N . MET A 1 101 ? 8.520 7.276 -23.026 1.00 88.25 101 MET A N 1
ATOM 789 C CA . MET A 1 101 ? 7.408 6.560 -22.385 1.00 88.25 101 MET A CA 1
ATOM 790 C C . MET A 1 101 ? 7.728 6.150 -20.942 1.00 88.25 101 MET A C 1
ATOM 792 O O . MET A 1 101 ? 6.866 6.268 -20.079 1.00 88.25 101 MET A O 1
ATOM 796 N N . LEU A 1 102 ? 8.962 5.711 -20.660 1.00 94.88 102 LEU A N 1
ATOM 797 C CA . LEU A 1 102 ? 9.374 5.341 -19.301 1.00 94.88 102 LEU A CA 1
ATOM 798 C C . LEU A 1 102 ? 9.356 6.550 -18.351 1.00 94.88 102 LEU A C 1
ATOM 800 O O . LEU A 1 102 ? 8.952 6.425 -17.199 1.00 94.88 102 LEU A O 1
ATOM 804 N N . VAL A 1 103 ? 9.794 7.721 -18.825 1.00 95.88 103 VAL A N 1
ATOM 805 C CA . VAL A 1 103 ? 9.758 8.962 -18.034 1.00 95.88 103 VAL A CA 1
ATOM 806 C C . VAL A 1 103 ? 8.317 9.379 -17.755 1.00 95.88 103 VAL A C 1
ATOM 808 O O . VAL A 1 103 ? 8.005 9.749 -16.626 1.00 95.88 103 VAL A O 1
ATOM 811 N N . GLN A 1 104 ? 7.432 9.266 -18.745 1.00 95.88 104 GLN A N 1
ATOM 812 C CA . GLN A 1 104 ? 6.015 9.571 -18.573 1.00 95.88 104 GLN A CA 1
ATOM 813 C C . GLN A 1 104 ? 5.338 8.615 -17.582 1.00 95.88 104 GLN A C 1
ATOM 815 O O . GLN A 1 104 ? 4.609 9.062 -16.703 1.00 95.88 104 GLN A O 1
ATOM 820 N N . GLU A 1 105 ? 5.612 7.313 -17.676 1.00 94.81 105 GLU A N 1
ATOM 821 C CA . GLU A 1 105 ? 5.093 6.319 -16.730 1.00 94.81 105 GLU A CA 1
ATOM 822 C C . GLU A 1 105 ? 5.603 6.603 -15.310 1.00 94.81 105 GLU A C 1
ATOM 824 O O . GLU A 1 105 ? 4.832 6.587 -14.356 1.00 94.81 105 GLU A O 1
ATOM 829 N N . MET A 1 106 ? 6.878 6.971 -15.164 1.00 96.00 106 MET A N 1
ATOM 830 C CA . MET A 1 106 ? 7.444 7.355 -13.871 1.00 96.00 106 MET A CA 1
ATOM 831 C C . MET A 1 106 ? 6.765 8.603 -13.286 1.00 96.00 106 MET A C 1
ATOM 833 O O . MET A 1 106 ? 6.484 8.636 -12.089 1.00 96.00 106 MET A O 1
ATOM 837 N N . GLN A 1 107 ? 6.459 9.608 -14.111 1.00 96.69 107 GLN A N 1
ATOM 838 C CA . GLN A 1 107 ? 5.720 10.800 -13.682 1.00 96.69 107 GLN A CA 1
ATOM 839 C C . GLN A 1 107 ? 4.299 10.453 -13.231 1.00 96.69 107 GLN A C 1
ATOM 841 O O . GLN A 1 107 ? 3.917 10.837 -12.131 1.00 96.69 107 GLN A O 1
ATOM 846 N N . GLN A 1 108 ? 3.576 9.638 -14.004 1.00 96.38 108 GLN A N 1
ATOM 847 C CA . GLN A 1 108 ? 2.245 9.158 -13.619 1.00 96.38 108 GLN A CA 1
ATOM 848 C C . GLN A 1 108 ? 2.288 8.402 -12.290 1.00 96.38 108 GLN A C 1
ATOM 850 O O . GLN A 1 108 ? 1.489 8.672 -11.401 1.00 96.38 108 GLN A O 1
ATOM 855 N N . THR A 1 109 ? 3.261 7.503 -12.103 1.00 92.88 109 THR A N 1
ATOM 856 C CA . THR A 1 109 ? 3.386 6.777 -10.829 1.00 92.88 109 THR A CA 1
ATOM 857 C C . THR A 1 109 ? 3.685 7.707 -9.655 1.00 92.88 109 THR A C 1
ATOM 859 O O . THR A 1 109 ? 3.180 7.482 -8.557 1.00 92.88 109 THR A O 1
ATOM 862 N N . LYS A 1 110 ? 4.459 8.776 -9.878 1.00 96.56 110 LYS A N 1
ATOM 863 C CA . LYS A 1 110 ? 4.757 9.769 -8.847 1.00 96.56 110 LYS A CA 1
ATOM 864 C C . LYS A 1 110 ? 3.498 10.537 -8.442 1.00 96.56 110 LYS A C 1
ATOM 866 O O . LYS A 1 110 ? 3.229 10.622 -7.252 1.00 96.56 110 LYS A O 1
ATOM 871 N N . GLU A 1 111 ? 2.727 11.021 -9.412 1.00 96.12 111 GLU A N 1
ATOM 872 C CA . GLU A 1 111 ? 1.461 11.726 -9.169 1.00 96.12 111 GLU A CA 1
ATOM 873 C C . GLU A 1 111 ? 0.464 10.832 -8.424 1.00 96.12 111 GLU A C 1
ATOM 875 O O . GLU A 1 111 ? -0.121 11.254 -7.433 1.00 96.12 111 GLU A O 1
ATOM 880 N N . THR A 1 112 ? 0.336 9.560 -8.822 1.00 94.50 112 THR A N 1
ATOM 881 C CA . THR A 1 112 ? -0.549 8.622 -8.111 1.00 94.50 112 THR A CA 1
ATOM 882 C C . THR A 1 112 ? -0.093 8.355 -6.679 1.00 94.50 112 THR A C 1
ATOM 884 O O . THR A 1 112 ? -0.920 8.221 -5.787 1.00 94.50 112 THR A O 1
ATOM 887 N N . MET A 1 113 ? 1.218 8.281 -6.432 1.00 95.38 113 MET A N 1
ATOM 888 C CA . MET A 1 113 ? 1.744 8.070 -5.083 1.00 95.38 113 MET A CA 1
ATOM 889 C C . MET A 1 113 ? 1.538 9.308 -4.204 1.00 95.38 113 MET A C 1
ATOM 891 O O . MET A 1 113 ? 1.268 9.165 -3.018 1.00 95.38 113 MET A O 1
ATOM 895 N N . GLU A 1 114 ? 1.643 10.506 -4.778 1.00 95.38 114 GLU A N 1
ATOM 896 C CA . GLU A 1 114 ? 1.373 11.772 -4.093 1.00 95.38 114 GLU A CA 1
ATOM 897 C C . GLU A 1 114 ? -0.108 11.893 -3.711 1.00 95.38 114 GLU A C 1
ATOM 899 O O . GLU A 1 114 ? -0.401 12.165 -2.553 1.00 95.38 114 GLU A O 1
ATOM 904 N N . GLN A 1 115 ? -1.026 11.541 -4.619 1.00 92.81 115 GLN A N 1
ATOM 905 C CA . GLN A 1 115 ? -2.465 11.474 -4.325 1.00 92.81 115 GLN A CA 1
ATOM 906 C C . GLN A 1 115 ? -2.788 10.484 -3.200 1.00 92.81 115 GLN A C 1
ATOM 908 O O . GLN A 1 115 ? -3.562 10.799 -2.306 1.00 92.81 115 GLN A O 1
ATOM 913 N N . VAL A 1 116 ? -2.171 9.296 -3.204 1.00 93.62 116 VAL A N 1
ATOM 914 C CA . VAL A 1 116 ? -2.381 8.309 -2.131 1.00 93.62 116 VAL A CA 1
ATOM 915 C C . VAL A 1 116 ? -1.904 8.850 -0.780 1.00 93.62 116 VAL A C 1
ATOM 917 O O . VAL A 1 116 ? -2.577 8.654 0.229 1.00 93.62 116 VAL A O 1
ATOM 920 N N . LEU A 1 117 ? -0.765 9.548 -0.748 1.00 92.69 117 LEU A N 1
ATOM 921 C CA . LEU A 1 117 ? -0.250 10.154 0.481 1.00 92.69 117 LEU A CA 1
ATOM 922 C C . LEU A 1 117 ? -1.139 11.294 0.990 1.00 92.69 117 LEU A C 1
ATOM 924 O O . LEU A 1 117 ? -1.303 11.419 2.200 1.00 92.69 117 LEU A O 1
ATOM 928 N N . GLU A 1 118 ? -1.713 12.091 0.090 1.00 92.44 118 GLU A N 1
ATOM 929 C CA . GLU A 1 118 ? -2.664 13.152 0.435 1.00 92.44 118 GLU A CA 1
ATOM 930 C C . GLU A 1 118 ? -3.940 12.556 1.047 1.00 92.44 118 GLU A C 1
ATOM 932 O O . GLU A 1 118 ? -4.279 12.885 2.179 1.00 92.44 118 GLU A O 1
ATOM 937 N N . THR A 1 119 ? -4.542 11.550 0.398 1.00 89.94 119 THR A N 1
ATOM 938 C CA . THR A 1 119 ? -5.736 10.872 0.939 1.00 89.94 119 THR A CA 1
ATOM 939 C C . THR A 1 119 ? -5.487 10.171 2.275 1.00 89.94 119 THR A C 1
ATOM 941 O O . THR A 1 119 ? -6.392 10.063 3.095 1.00 89.94 119 THR A O 1
ATOM 944 N N . GLN A 1 120 ? -4.261 9.698 2.528 1.00 88.38 120 GLN A N 1
ATOM 945 C CA . GLN A 1 120 ? -3.921 9.085 3.812 1.00 88.38 120 GLN A CA 1
ATOM 946 C C . GLN A 1 120 ? -3.877 10.123 4.939 1.00 88.38 120 GLN A C 1
ATOM 948 O O . GLN A 1 120 ? -4.282 9.818 6.058 1.00 88.38 120 GLN A O 1
ATOM 953 N N . ALA A 1 121 ? -3.394 11.337 4.655 1.00 89.19 121 ALA A N 1
ATOM 954 C CA . ALA A 1 121 ? -3.339 12.405 5.646 1.00 89.19 121 ALA A CA 1
ATOM 955 C C . ALA A 1 121 ? -4.744 12.853 6.078 1.00 89.19 121 ALA A C 1
ATOM 957 O O . ALA A 1 121 ? -4.950 13.127 7.260 1.00 89.19 121 ALA A O 1
ATOM 958 N N . ASP A 1 122 ? -5.700 12.866 5.146 1.00 86.50 122 ASP A N 1
ATOM 959 C CA . ASP A 1 122 ? -7.095 13.206 5.434 1.00 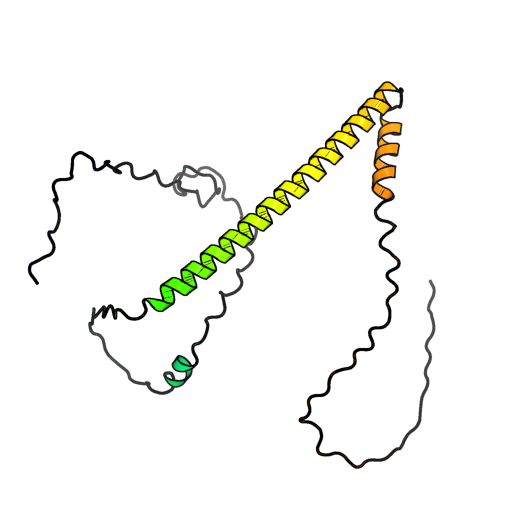86.50 122 ASP A CA 1
ATOM 960 C C . ASP A 1 122 ? -7.762 12.144 6.327 1.00 86.50 122 ASP A C 1
ATOM 962 O O . ASP A 1 122 ? -8.343 12.484 7.357 1.00 86.50 122 ASP A O 1
ATOM 966 N N . VAL A 1 123 ? -7.578 10.854 6.014 1.00 89.44 123 VAL A N 1
ATOM 967 C CA . VAL A 1 123 ? -8.096 9.739 6.835 1.00 89.44 123 VAL A CA 1
ATOM 968 C C . VAL A 1 123 ? -7.486 9.741 8.241 1.00 89.44 123 VAL A C 1
ATOM 970 O O . VAL A 1 123 ? -8.183 9.519 9.234 1.00 89.44 123 VAL A O 1
ATOM 973 N N . ASP A 1 124 ? -6.183 10.013 8.357 1.00 91.44 124 ASP A N 1
ATOM 974 C CA . ASP A 1 124 ? -5.518 10.091 9.659 1.00 91.44 124 ASP A CA 1
ATOM 975 C C . ASP A 1 124 ? -6.054 11.272 10.494 1.00 91.44 124 ASP A C 1
ATOM 977 O O . ASP A 1 124 ? -6.200 11.149 11.714 1.00 91.44 124 ASP A O 1
ATOM 981 N N . ALA A 1 125 ? -6.371 12.408 9.861 1.00 93.00 125 ALA A N 1
ATOM 982 C CA . ALA A 1 125 ? -6.948 13.570 10.535 1.00 93.00 125 ALA A CA 1
ATOM 983 C C . ALA A 1 125 ? -8.376 13.299 11.040 1.00 93.00 125 ALA A C 1
ATOM 985 O O . ALA A 1 125 ? -8.699 13.656 12.177 1.00 93.00 125 ALA A O 1
ATOM 986 N N . GLU A 1 126 ? -9.198 12.623 10.237 1.00 90.25 126 GLU A N 1
ATOM 987 C CA . GLU A 1 126 ? -10.561 12.218 10.596 1.00 90.25 126 GLU A CA 1
ATOM 988 C C . GLU A 1 126 ? -10.567 11.240 11.781 1.00 90.25 126 GLU A C 1
ATOM 990 O O . GLU A 1 126 ? -11.249 11.468 12.781 1.00 90.25 126 GLU A O 1
ATOM 995 N N . MET A 1 127 ? -9.698 10.225 11.752 1.00 93.12 127 MET A N 1
ATOM 996 C CA . MET A 1 127 ? -9.538 9.279 12.862 1.00 93.12 127 MET A CA 1
ATOM 997 C C . MET A 1 127 ? -9.101 9.982 14.161 1.00 93.12 127 MET A C 1
ATOM 999 O O . MET A 1 127 ? -9.558 9.649 15.260 1.00 93.12 127 MET A O 1
ATOM 1003 N N . VAL A 1 128 ? -8.204 10.971 14.077 1.00 96.06 128 VAL A N 1
ATOM 1004 C CA . VAL A 1 128 ? -7.803 11.764 15.251 1.00 96.06 128 VAL A CA 1
ATOM 1005 C C . VAL A 1 128 ? -8.981 12.578 15.791 1.00 96.06 128 VAL A C 1
ATOM 1007 O O . VAL A 1 128 ? -9.156 12.633 17.010 1.00 96.06 128 VAL A O 1
ATOM 1010 N N . HIS A 1 129 ? -9.805 13.160 14.921 1.00 93.56 129 HIS A N 1
ATOM 1011 C CA . HIS A 1 129 ? -11.001 13.895 15.328 1.00 93.56 129 HIS A CA 1
ATOM 1012 C C . HIS A 1 129 ? -12.019 12.985 16.035 1.00 93.56 129 HIS A C 1
ATOM 1014 O O . HIS A 1 129 ? -12.456 13.300 17.143 1.00 93.56 129 HIS A O 1
ATOM 1020 N N . GLU A 1 130 ? -12.318 11.813 15.470 1.00 92.56 130 GLU A N 1
ATOM 1021 C CA . GLU A 1 130 ? -13.247 10.835 16.055 1.00 92.56 130 GLU A CA 1
ATOM 1022 C C . GLU A 1 130 ? -12.757 10.348 17.429 1.00 92.56 130 GLU A C 1
ATOM 1024 O O . GLU A 1 130 ? -13.500 10.338 18.415 1.00 92.56 130 GLU A O 1
ATOM 1029 N N . THR A 1 131 ? -11.464 10.025 17.552 1.00 94.69 131 THR A N 1
ATOM 1030 C CA . THR A 1 131 ? -10.899 9.604 18.845 1.00 94.69 131 THR A CA 1
ATOM 1031 C C . THR A 1 131 ? -10.903 10.714 19.893 1.00 94.69 131 THR A C 1
ATOM 1033 O O . THR A 1 131 ? -10.986 10.409 21.087 1.00 94.69 131 THR A O 1
ATOM 1036 N N . GLN A 1 132 ? -10.805 11.983 19.487 1.00 97.12 132 GLN A N 1
ATOM 1037 C CA . GLN A 1 132 ? -10.925 13.111 20.404 1.00 97.12 132 GLN A CA 1
ATOM 1038 C C . GLN A 1 132 ? -12.381 13.312 20.843 1.00 97.12 132 GLN A C 1
ATOM 1040 O O . GLN A 1 132 ? -12.623 13.410 22.043 1.00 97.12 132 GLN A O 1
ATOM 1045 N N . SER A 1 133 ? -13.342 13.239 19.917 1.00 96.44 133 SER A N 1
ATOM 1046 C CA . SER A 1 133 ? -14.781 13.297 20.219 1.00 96.44 133 SER A CA 1
ATOM 1047 C C . SER A 1 133 ? -15.193 12.225 21.239 1.00 96.44 133 SER A C 1
ATOM 1049 O O . SER A 1 133 ? -15.810 12.518 22.266 1.00 96.44 133 SER A O 1
ATOM 1051 N N . ILE A 1 134 ? -14.733 10.982 21.053 1.00 96.25 134 ILE A N 1
ATOM 1052 C CA . ILE A 1 134 ? -14.992 9.882 21.996 1.00 96.25 134 ILE A CA 1
ATOM 1053 C C . ILE A 1 134 ? -14.415 10.175 23.391 1.00 96.25 134 ILE A C 1
ATOM 1055 O O . ILE A 1 134 ? -15.032 9.818 24.398 1.00 96.25 134 ILE A O 1
ATOM 105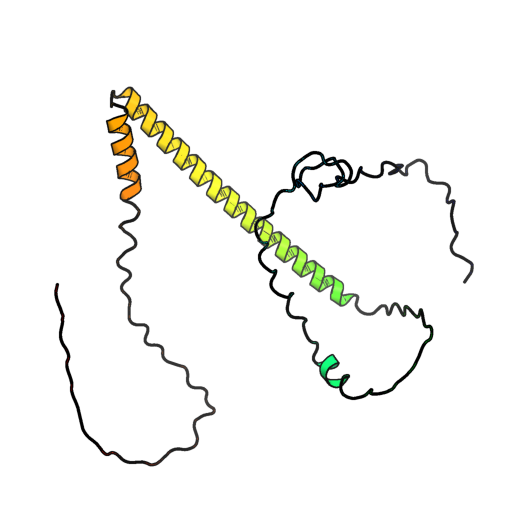9 N N . LYS A 1 135 ? -13.233 10.800 23.490 1.00 97.69 135 LYS A N 1
ATOM 1060 C CA . LYS A 1 135 ? -12.648 11.173 24.790 1.00 97.69 135 LYS A CA 1
ATOM 1061 C C . LYS A 1 135 ? -13.472 12.255 25.477 1.00 97.69 135 LYS A C 1
ATOM 1063 O O . LYS A 1 135 ? -13.790 12.089 26.651 1.00 97.69 135 LYS A O 1
ATOM 1068 N N . ASP A 1 136 ? -13.867 13.291 24.748 1.00 97.31 136 ASP A N 1
ATOM 1069 C CA . ASP A 1 136 ? -14.657 14.400 25.284 1.00 97.31 136 ASP A CA 1
ATOM 1070 C C . ASP A 1 136 ? -16.034 13.906 25.789 1.00 97.31 136 ASP A C 1
ATOM 1072 O O . ASP A 1 136 ? -16.517 14.318 26.851 1.00 97.31 136 ASP A O 1
ATOM 1076 N N . LEU A 1 137 ? -16.643 12.931 25.099 1.00 97.38 137 LEU A N 1
ATOM 1077 C CA . LEU A 1 137 ? -17.875 12.269 25.548 1.00 97.38 137 LEU A CA 1
ATOM 1078 C C . LEU A 1 137 ? -17.673 11.423 26.819 1.00 97.38 137 LEU A C 1
ATOM 1080 O O . LEU A 1 137 ? -18.520 11.419 27.714 1.00 97.38 137 LEU A O 1
ATOM 1084 N N . ARG A 1 138 ? -16.532 10.737 26.956 1.00 97.31 138 ARG A N 1
ATOM 1085 C CA . ARG A 1 138 ? -16.196 10.011 28.196 1.00 97.31 138 ARG A CA 1
ATOM 1086 C C . ARG A 1 138 ? -15.991 10.965 29.368 1.00 97.31 138 ARG A C 1
ATOM 1088 O O . ARG A 1 138 ? -16.444 10.680 30.474 1.00 97.31 138 ARG A O 1
ATOM 1095 N N . GLU A 1 139 ? -15.322 12.090 29.135 1.00 98.06 139 GLU A N 1
ATOM 1096 C CA . GLU A 1 139 ? -15.046 13.098 30.164 1.00 98.06 139 GLU A CA 1
ATOM 1097 C C . GLU A 1 139 ? -16.312 13.833 30.628 1.00 98.06 139 GLU A C 1
ATOM 1099 O O . GLU A 1 139 ? -16.411 14.214 31.794 1.00 98.06 139 GLU A O 1
ATOM 1104 N N . SER A 1 140 ? -17.312 13.969 29.755 1.00 97.81 140 SER A N 1
ATOM 1105 C CA . SER A 1 140 ? -18.621 14.551 30.087 1.00 97.81 140 SER A CA 1
ATOM 1106 C C . SER A 1 140 ? -19.588 13.582 30.780 1.00 97.81 140 SER A C 1
ATOM 1108 O O . SER A 1 140 ? -20.661 13.999 31.217 1.00 97.81 140 SER A O 1
ATOM 1110 N N . GLY A 1 141 ? -19.189 12.320 30.970 1.00 97.81 141 GLY A N 1
ATOM 1111 C CA . GLY A 1 141 ? -19.920 11.343 31.778 1.00 97.81 141 GLY A CA 1
ATOM 1112 C C . GLY A 1 141 ? -20.956 10.515 31.017 1.00 97.81 141 GLY A C 1
ATOM 1113 O O . GLY A 1 141 ? -21.790 9.881 31.665 1.00 97.81 141 GLY A O 1
ATOM 1114 N N . TYR A 1 142 ? -20.909 10.492 29.681 1.00 97.88 142 TYR A N 1
ATOM 1115 C CA . TYR A 1 142 ? -21.738 9.581 28.890 1.00 97.88 142 TYR A CA 1
ATOM 1116 C C . TYR A 1 142 ? -21.335 8.122 29.123 1.00 97.88 142 TYR A C 1
ATOM 1118 O O . TYR A 1 142 ? -20.158 7.787 29.295 1.00 97.88 142 TYR A O 1
ATOM 1126 N N . THR A 1 143 ? -22.327 7.235 29.109 1.00 98.19 143 THR A N 1
ATOM 1127 C CA . THR A 1 143 ? -22.101 5.787 29.157 1.00 98.19 143 THR A CA 1
ATOM 1128 C C . THR A 1 143 ? -21.571 5.274 27.818 1.00 98.19 143 THR A C 1
ATOM 1130 O O . THR A 1 143 ? -21.836 5.859 26.770 1.00 98.19 143 THR A O 1
ATOM 1133 N N . GLU A 1 144 ? -20.840 4.154 27.821 1.00 96.62 144 GLU A N 1
ATOM 1134 C CA . GLU A 1 144 ? -20.284 3.576 26.584 1.00 96.62 144 GLU A CA 1
ATOM 1135 C C . GLU A 1 144 ? -21.368 3.301 25.520 1.00 96.62 144 GLU A C 1
ATOM 1137 O O . GLU A 1 144 ? -21.132 3.534 24.336 1.00 96.62 144 GLU A O 1
ATOM 1142 N N . ASP A 1 145 ? -22.578 2.912 25.940 1.00 97.25 145 ASP A N 1
ATOM 1143 C CA . ASP A 1 145 ? -23.729 2.671 25.055 1.00 97.25 145 ASP A CA 1
ATOM 1144 C C . ASP A 1 145 ? -24.326 3.960 24.456 1.00 97.25 145 ASP A C 1
ATOM 1146 O O . ASP A 1 145 ? -24.934 3.941 23.383 1.00 97.25 145 ASP A O 1
ATOM 1150 N N . GLU A 1 146 ? -24.217 5.095 25.149 1.00 97.12 146 GLU A N 1
ATOM 1151 C CA . GLU A 1 146 ? -24.615 6.404 24.614 1.00 97.12 146 GLU A CA 1
ATOM 1152 C C . GLU A 1 146 ? -23.587 6.907 23.606 1.00 97.12 146 GLU A C 1
ATOM 1154 O O . GLU A 1 146 ? -23.968 7.324 22.516 1.00 97.12 146 GLU A O 1
ATOM 1159 N N . ILE A 1 147 ? -22.298 6.762 23.919 1.00 97.19 147 ILE A N 1
ATOM 1160 C CA . ILE A 1 147 ? -21.201 7.119 23.012 1.00 97.19 147 ILE A CA 1
ATOM 1161 C C . ILE A 1 147 ? -21.297 6.311 21.716 1.00 97.19 147 ILE A C 1
ATOM 1163 O O . ILE A 1 147 ? -21.229 6.882 20.631 1.00 97.19 147 ILE A O 1
ATOM 1167 N N . ALA A 1 148 ? -21.517 4.996 21.815 1.00 94.94 148 ALA A N 1
ATOM 1168 C CA . ALA A 1 148 ? -21.666 4.135 20.646 1.00 94.94 148 ALA A CA 1
ATOM 1169 C C . ALA A 1 148 ? -22.858 4.541 19.763 1.00 94.94 148 ALA A C 1
ATOM 1171 O O . ALA A 1 148 ? -22.762 4.469 18.542 1.00 94.94 148 ALA A O 1
ATOM 1172 N N . ARG A 1 149 ? -23.969 4.994 20.362 1.00 95.25 149 ARG A N 1
ATOM 1173 C CA . ARG A 1 149 ? -25.130 5.497 19.611 1.00 95.25 149 ARG A CA 1
ATOM 1174 C C . ARG A 1 149 ? -24.861 6.840 18.938 1.00 95.25 149 ARG A C 1
ATOM 1176 O O . ARG A 1 149 ? -25.319 7.021 17.818 1.00 95.25 149 ARG A O 1
ATOM 1183 N N . CYS A 1 150 ? -24.135 7.748 19.588 1.00 93.31 150 CYS A N 1
ATOM 1184 C CA . CYS A 1 150 ? -23.750 9.030 18.994 1.00 93.31 150 CYS A CA 1
ATOM 1185 C C . CYS A 1 150 ? -22.827 8.834 17.784 1.00 93.31 150 CYS A C 1
ATOM 1187 O O . CYS A 1 150 ? -23.137 9.339 16.713 1.00 93.31 150 CYS A O 1
ATOM 1189 N N . VAL A 1 151 ? -21.769 8.028 17.924 1.00 92.75 151 VAL A N 1
ATOM 1190 C CA . VAL A 1 151 ? -20.836 7.739 16.818 1.00 92.75 151 VAL A CA 1
ATOM 1191 C C . VAL A 1 151 ? -21.545 7.015 15.670 1.00 92.75 151 VAL A C 1
ATOM 1193 O O . VAL A 1 151 ? -21.333 7.331 14.506 1.00 92.75 151 VAL A O 1
ATOM 1196 N N . ALA A 1 152 ? -22.430 6.061 15.975 1.00 91.31 152 ALA A N 1
ATOM 1197 C CA . ALA A 1 152 ? -23.175 5.348 14.940 1.00 91.31 152 ALA A CA 1
ATOM 1198 C C . ALA A 1 152 ? -24.176 6.236 14.182 1.00 91.31 152 ALA A C 1
ATOM 1200 O O . ALA A 1 152 ? -24.462 5.939 13.028 1.00 91.31 152 ALA A O 1
ATOM 1201 N N . ALA A 1 153 ? -24.720 7.283 14.813 1.00 89.44 153 ALA A N 1
ATOM 1202 C CA . ALA A 1 153 ? -25.645 8.207 14.160 1.00 89.44 153 ALA A CA 1
ATOM 1203 C C . ALA A 1 153 ? -24.924 9.123 13.158 1.00 89.44 153 ALA A C 1
ATOM 1205 O O . ALA A 1 153 ? -25.426 9.302 12.052 1.00 89.44 153 ALA A O 1
ATOM 1206 N N . GLU A 1 154 ? -23.733 9.626 13.503 1.00 85.12 154 GLU A N 1
ATOM 1207 C CA . GLU A 1 154 ? -22.932 10.488 12.616 1.00 85.12 154 GLU A CA 1
ATOM 1208 C C . GLU A 1 154 ? -22.568 9.778 11.299 1.00 85.12 154 GLU A C 1
ATOM 1210 O O . GLU A 1 154 ? -22.713 10.361 10.233 1.00 85.12 154 GLU A O 1
ATOM 1215 N N . HIS A 1 155 ? -22.225 8.484 11.342 1.00 80.88 155 HIS A N 1
ATOM 1216 C CA . HIS A 1 155 ? -21.889 7.706 10.135 1.00 80.88 155 HIS A CA 1
ATOM 1217 C C . HIS A 1 155 ? -23.082 7.379 9.220 1.00 80.88 155 HIS A C 1
ATOM 1219 O O . HIS A 1 155 ? -22.880 6.872 8.122 1.00 80.88 155 HIS A O 1
ATOM 1225 N N . THR A 1 156 ? -24.327 7.607 9.652 1.00 79.50 156 THR A N 1
ATOM 1226 C CA . THR A 1 156 ? -25.519 7.297 8.835 1.00 79.50 156 THR A CA 1
ATOM 1227 C C . THR A 1 156 ? -26.075 8.487 8.062 1.00 79.50 156 THR A C 1
ATOM 1229 O O . THR A 1 156 ? -26.890 8.283 7.166 1.00 79.50 156 THR A O 1
ATOM 1232 N N . GLU A 1 157 ? -25.658 9.713 8.386 1.00 67.19 157 GLU A N 1
ATOM 1233 C CA . GLU A 1 157 ? -26.219 10.924 7.769 1.00 67.19 157 GLU A CA 1
ATOM 1234 C C . GLU A 1 157 ? -25.598 11.239 6.394 1.00 67.19 157 GLU A C 1
ATOM 1236 O O . GLU A 1 157 ? -26.262 11.859 5.565 1.00 67.19 157 GLU A O 1
ATOM 1241 N N . ASP A 1 158 ? -24.394 10.736 6.101 1.00 63.31 158 ASP A N 1
ATOM 1242 C CA . ASP A 1 158 ? -23.691 11.020 4.839 1.00 63.31 158 ASP A CA 1
ATOM 1243 C C . ASP A 1 158 ? -24.127 10.125 3.657 1.00 63.31 158 ASP A C 1
ATOM 1245 O O . ASP A 1 158 ? -23.950 10.496 2.496 1.00 63.31 158 ASP A O 1
ATOM 1249 N N . ASP A 1 159 ? -24.752 8.971 3.917 1.00 61.56 159 ASP A N 1
ATOM 1250 C CA . ASP A 1 159 ? -25.158 8.020 2.867 1.00 61.56 159 ASP A CA 1
ATOM 1251 C C . ASP A 1 159 ? -26.546 8.322 2.253 1.00 61.56 159 ASP A C 1
ATOM 1253 O O . ASP A 1 159 ? -26.923 7.717 1.244 1.00 61.56 159 ASP A O 1
ATOM 1257 N N . GLU A 1 160 ? -27.334 9.245 2.825 1.00 61.81 160 GLU A N 1
ATOM 1258 C CA . GLU A 1 160 ? -28.701 9.532 2.349 1.00 61.81 160 GLU A CA 1
ATOM 1259 C C . GLU A 1 160 ? -28.809 10.732 1.380 1.00 61.81 160 GLU A C 1
ATOM 1261 O O . GLU A 1 160 ? -29.876 10.932 0.790 1.00 61.81 160 GLU A O 1
ATOM 1266 N N . GLU A 1 161 ? -27.737 11.504 1.137 1.00 58.34 161 GLU A N 1
ATOM 1267 C CA . GLU A 1 161 ? -27.801 12.706 0.277 1.00 58.34 161 GLU A CA 1
ATOM 1268 C C . GLU A 1 161 ? -27.410 12.476 -1.205 1.00 58.34 161 GLU A C 1
ATOM 1270 O O . GLU A 1 161 ? -27.721 13.301 -2.068 1.00 58.34 161 GLU A O 1
ATOM 1275 N N . GLU A 1 162 ? -26.844 11.320 -1.575 1.00 56.78 162 GLU A N 1
ATOM 1276 C CA . GLU A 1 162 ? -26.548 10.969 -2.980 1.00 56.78 162 GLU A CA 1
ATOM 1277 C C . GLU A 1 162 ? -27.718 10.224 -3.657 1.00 56.78 162 GLU A C 1
ATOM 1279 O O . GLU A 1 162 ? -27.615 9.061 -4.050 1.00 56.78 162 GLU A O 1
ATOM 1284 N N . GLY A 1 163 ? -28.885 10.871 -3.777 1.00 56.56 163 GLY A N 1
ATOM 1285 C CA . GLY A 1 163 ? -30.110 10.138 -4.133 1.00 56.56 163 GLY A CA 1
ATOM 1286 C C . GLY A 1 163 ? -31.176 10.832 -4.971 1.00 56.56 163 GLY A C 1
ATOM 1287 O O . GLY A 1 163 ? -32.237 10.244 -5.166 1.00 56.56 163 GLY A O 1
ATOM 1288 N N . ILE A 1 164 ? -30.947 12.034 -5.498 1.00 53.22 164 ILE A N 1
ATOM 1289 C CA . ILE A 1 164 ? -31.832 12.641 -6.510 1.00 53.22 164 ILE A CA 1
ATOM 1290 C C . ILE A 1 164 ? -31.019 13.239 -7.655 1.00 53.22 164 ILE A C 1
ATOM 1292 O O . ILE A 1 164 ? -31.126 14.419 -7.982 1.00 53.22 164 ILE A O 1
ATOM 1296 N N . ASP A 1 165 ? -30.236 12.393 -8.321 1.00 54.09 165 ASP A N 1
ATOM 1297 C CA . ASP A 1 165 ? -29.830 12.681 -9.691 1.00 54.09 165 ASP A CA 1
ATOM 1298 C C . ASP A 1 165 ? -31.095 12.708 -10.558 1.00 54.09 165 ASP A C 1
ATOM 1300 O O . ASP A 1 165 ? -31.652 11.675 -10.956 1.00 54.09 165 ASP A O 1
ATOM 1304 N N . GLU A 1 166 ? -31.569 13.926 -10.832 1.00 61.22 166 GLU A N 1
ATOM 1305 C CA . GLU A 1 166 ? -32.469 14.233 -11.931 1.00 61.22 166 GLU A CA 1
ATOM 1306 C C . GLU A 1 166 ? -31.903 13.580 -13.190 1.00 61.22 166 GLU A C 1
ATOM 1308 O O . GLU A 1 166 ? -31.017 14.095 -13.877 1.00 61.22 166 GLU A O 1
ATOM 1313 N N . THR A 1 167 ? -32.437 12.407 -13.507 1.00 54.81 167 THR A N 1
ATOM 1314 C CA . THR A 1 167 ? -32.183 11.699 -14.749 1.00 54.81 167 THR A CA 1
ATOM 1315 C C . THR A 1 167 ? -32.834 12.515 -15.858 1.00 54.81 167 THR A C 1
ATOM 1317 O O . THR A 1 167 ? -33.932 12.221 -16.327 1.00 54.81 167 THR A O 1
ATOM 1320 N N . GLN A 1 168 ? -32.156 13.580 -16.295 1.00 58.56 168 GLN A N 1
ATOM 1321 C CA . GLN A 1 168 ? -32.490 14.226 -17.549 1.00 58.56 168 GLN A CA 1
ATOM 1322 C C . GLN A 1 168 ? -32.382 13.156 -18.640 1.00 58.56 168 GLN A C 1
ATOM 1324 O O . GLN A 1 168 ? -31.316 12.548 -18.806 1.00 58.56 168 GLN A O 1
ATOM 1329 N N . PRO A 1 169 ? -33.462 12.881 -19.391 1.00 56.53 169 PRO A N 1
ATOM 1330 C CA . PRO A 1 169 ? -33.423 11.889 -20.447 1.00 56.53 169 PRO A CA 1
ATOM 1331 C C . PRO A 1 169 ? -32.406 12.344 -21.493 1.00 56.53 169 PRO A C 1
ATOM 1333 O O . PRO A 1 169 ? -32.635 13.297 -22.239 1.00 56.53 169 PRO A O 1
ATOM 1336 N N . GLN A 1 170 ? -31.265 11.654 -21.560 1.00 51.75 170 GLN A N 1
ATOM 1337 C CA . GLN A 1 170 ? -30.292 11.870 -22.619 1.00 51.75 170 GLN A CA 1
ATOM 1338 C C . GLN A 1 170 ? -30.945 11.526 -23.960 1.00 51.75 170 GLN A C 1
ATOM 1340 O O . GLN A 1 170 ? -31.062 10.363 -24.358 1.00 51.75 170 GLN A O 1
ATOM 1345 N N . VAL A 1 171 ? -31.357 12.559 -24.692 1.00 60.41 171 VAL A N 1
ATOM 1346 C CA . VAL A 1 171 ? -31.747 12.446 -26.093 1.00 60.41 171 VAL A CA 1
ATOM 1347 C C . VAL A 1 171 ? -30.483 12.102 -26.878 1.00 60.41 171 VAL A C 1
ATOM 1349 O O . VAL A 1 171 ? -29.710 12.966 -27.288 1.00 60.41 171 VAL A O 1
ATOM 1352 N N . THR A 1 172 ? -30.234 10.809 -27.074 1.00 56.28 172 THR A N 1
ATOM 1353 C CA . THR A 1 172 ? -29.117 10.339 -27.896 1.00 56.28 172 THR A CA 1
ATOM 1354 C C . THR A 1 172 ? -29.394 10.656 -29.367 1.00 56.28 172 THR A C 1
ATOM 1356 O O . THR A 1 172 ? -29.956 9.864 -30.124 1.00 56.28 172 THR A O 1
ATOM 1359 N N . ILE A 1 173 ? -28.965 11.837 -29.817 1.00 62.25 173 ILE A N 1
ATOM 1360 C CA . ILE A 1 173 ? -28.908 12.168 -31.242 1.00 62.25 173 ILE A CA 1
ATOM 1361 C C . ILE A 1 173 ? -27.773 11.340 -31.854 1.00 62.25 173 ILE A C 1
ATOM 1363 O O . ILE A 1 173 ? -26.611 11.746 -31.902 1.00 62.25 173 ILE A O 1
ATOM 1367 N N . LYS A 1 174 ? -28.107 10.134 -32.323 1.00 59.22 174 LYS A N 1
ATOM 1368 C CA . LYS A 1 174 ? -27.196 9.290 -33.103 1.00 59.22 174 LYS A CA 1
ATOM 1369 C C . LYS A 1 174 ? -26.777 10.057 -34.359 1.00 59.22 174 LYS A C 1
ATOM 1371 O O . LYS A 1 174 ? -27.563 10.206 -35.296 1.00 59.22 174 LYS A O 1
ATOM 1376 N N . LYS A 1 175 ? -25.524 10.525 -34.401 1.00 56.44 175 LYS A N 1
ATOM 1377 C CA . LYS A 1 175 ? -24.903 11.076 -35.614 1.00 56.44 175 LYS A CA 1
ATOM 1378 C C . LYS A 1 175 ? -24.901 9.992 -36.696 1.00 56.44 175 LYS A C 1
ATOM 1380 O O . LYS A 1 175 ? -24.100 9.059 -36.662 1.00 56.44 175 LYS A O 1
ATOM 1385 N N . ARG A 1 176 ? -25.838 10.100 -37.642 1.00 51.78 176 ARG A N 1
ATOM 1386 C CA . ARG A 1 176 ? -25.914 9.238 -38.827 1.00 51.78 176 ARG A CA 1
ATOM 1387 C C . ARG A 1 176 ? -24.656 9.428 -39.673 1.00 51.78 176 ARG A C 1
ATOM 1389 O O . ARG A 1 176 ? -24.268 10.555 -39.974 1.00 51.78 176 ARG A O 1
ATOM 1396 N N . ARG A 1 177 ? -24.029 8.317 -40.066 1.00 55.19 177 ARG A N 1
ATOM 1397 C CA . ARG A 1 177 ? -22.913 8.315 -41.019 1.00 55.19 177 ARG A CA 1
ATOM 1398 C C . ARG A 1 177 ? -23.413 8.801 -42.395 1.00 55.19 177 ARG A C 1
ATOM 1400 O O . ARG A 1 177 ? -24.503 8.398 -42.799 1.00 55.19 177 ARG A O 1
ATOM 1407 N N . PRO A 1 178 ? -22.641 9.608 -43.150 1.00 55.25 178 PRO A N 1
ATOM 1408 C CA . PRO A 1 178 ? -23.072 10.153 -44.447 1.00 55.25 178 PRO A CA 1
ATOM 1409 C C . PRO A 1 178 ? -23.307 9.110 -45.555 1.00 55.25 178 PRO A C 1
ATOM 1411 O O . PRO A 1 178 ? -23.831 9.451 -46.611 1.00 55.25 178 PRO A O 1
ATOM 1414 N N . SER A 1 179 ? -22.920 7.849 -45.347 1.00 54.50 179 SER A N 1
ATOM 1415 C CA . SER A 1 179 ? -22.894 6.815 -46.388 1.00 54.50 179 SER A CA 1
ATOM 1416 C C . SER A 1 179 ? -24.228 6.102 -46.642 1.00 54.50 179 SER A C 1
ATOM 1418 O O . SER A 1 179 ? -24.300 5.290 -47.555 1.00 54.50 179 SER A O 1
ATOM 1420 N N . GLU A 1 180 ? -25.289 6.386 -45.882 1.00 52.28 180 GLU A N 1
ATOM 1421 C CA . GLU A 1 180 ? -26.590 5.698 -46.023 1.00 52.28 180 GLU A CA 1
ATOM 1422 C C . GLU A 1 180 ? -27.653 6.516 -46.776 1.00 52.28 180 GLU A C 1
ATOM 1424 O O . GLU A 1 180 ? -28.844 6.221 -46.715 1.00 52.28 180 GLU A O 1
ATOM 1429 N N . ARG A 1 181 ? -27.256 7.558 -47.518 1.00 51.59 181 ARG A N 1
ATOM 1430 C CA . ARG A 1 181 ? -28.211 8.469 -48.174 1.00 51.59 181 ARG A CA 1
ATOM 1431 C C . ARG A 1 181 ? -28.833 7.963 -49.479 1.00 51.59 181 ARG A C 1
ATOM 1433 O O . ARG A 1 181 ? -29.516 8.740 -50.140 1.00 51.59 181 ARG A O 1
ATOM 1440 N N . ILE A 1 182 ? -28.638 6.704 -49.868 1.00 57.19 182 ILE A N 1
ATOM 1441 C CA . ILE A 1 182 ? -29.172 6.197 -51.138 1.00 57.19 182 ILE A CA 1
ATOM 1442 C C . ILE A 1 182 ? -30.047 4.966 -50.905 1.00 57.19 182 ILE A C 1
ATOM 1444 O O . ILE A 1 182 ? -29.602 3.954 -50.376 1.00 57.19 182 ILE A O 1
ATOM 1448 N N . ALA A 1 183 ? -31.280 5.093 -51.398 1.00 57.31 183 ALA A N 1
ATOM 1449 C CA . ALA A 1 183 ? -32.316 4.080 -51.568 1.00 57.31 183 ALA A CA 1
ATOM 1450 C C . ALA A 1 183 ? -33.123 3.696 -50.318 1.00 57.31 183 ALA A C 1
ATOM 1452 O O . ALA A 1 183 ? -32.785 2.771 -49.585 1.00 57.31 183 ALA A O 1
ATOM 1453 N N . LYS A 1 184 ? -34.294 4.332 -50.182 1.00 54.84 184 LYS A N 1
ATOM 1454 C CA . LYS A 1 184 ? -35.598 3.638 -50.208 1.00 54.84 184 LYS A CA 1
ATOM 1455 C C . LYS A 1 184 ? -36.737 4.659 -50.179 1.00 54.84 184 LYS A C 1
ATOM 1457 O O . LYS A 1 184 ? -37.284 4.998 -49.138 1.00 54.84 184 LYS A O 1
ATOM 1462 N N . LEU A 1 185 ? -37.091 5.132 -51.372 1.00 53.78 185 LEU A N 1
ATOM 1463 C CA . LEU A 1 185 ? -38.468 5.507 -51.667 1.00 53.78 185 LEU A CA 1
ATOM 1464 C C . LEU A 1 185 ? -39.272 4.207 -51.807 1.00 53.78 185 LEU A C 1
ATOM 1466 O O . LEU A 1 185 ? -38.875 3.322 -52.563 1.00 53.78 185 LEU A O 1
ATOM 1470 N N . GLY A 1 186 ? -40.398 4.119 -51.102 1.00 55.00 186 GLY A N 1
ATOM 1471 C CA . GLY A 1 186 ? -41.496 3.220 -51.457 1.00 55.00 186 GLY A CA 1
ATOM 1472 C C . GLY A 1 186 ? -41.766 2.065 -50.493 1.00 55.00 186 GLY A C 1
ATOM 1473 O O . GLY A 1 186 ? -41.141 1.012 -50.597 1.00 55.00 186 GLY A O 1
ATOM 1474 N N . LYS A 1 187 ? -42.776 2.254 -49.631 1.00 54.94 187 LYS A N 1
ATOM 1475 C CA . LYS A 1 187 ? -43.937 1.361 -49.378 1.00 54.94 187 LYS A CA 1
ATOM 1476 C C . LYS A 1 187 ? -44.708 1.912 -48.162 1.00 54.94 187 LYS A C 1
ATOM 1478 O O . LYS A 1 187 ? -44.123 2.056 -47.098 1.00 54.94 187 LYS A O 1
ATOM 1483 N N . LYS A 1 188 ? -45.890 2.513 -48.389 1.00 50.78 188 LYS A N 1
ATOM 1484 C CA . LYS A 1 188 ? -47.228 1.959 -48.045 1.00 50.78 188 LYS A CA 1
ATOM 1485 C C . LYS A 1 188 ? -47.252 1.459 -46.592 1.00 50.78 188 LYS A C 1
ATOM 1487 O O . LYS A 1 188 ? -46.654 0.430 -46.315 1.00 50.78 188 LYS A O 1
ATOM 1492 N N . ILE A 1 189 ? -47.689 2.268 -45.619 1.00 55.12 189 ILE A N 1
ATOM 1493 C CA . ILE A 1 189 ? -49.100 2.434 -45.191 1.00 55.12 189 ILE A CA 1
ATOM 1494 C C . ILE A 1 189 ? -49.886 1.139 -45.395 1.00 55.12 189 ILE A C 1
ATOM 1496 O O . ILE A 1 189 ? -50.142 0.805 -46.545 1.00 55.12 189 ILE A O 1
ATOM 1500 N N . ASP A 1 190 ? -50.179 0.436 -44.294 1.00 49.53 190 ASP A N 1
ATOM 1501 C CA . ASP A 1 190 ? -51.483 -0.160 -43.951 1.00 49.53 190 ASP A CA 1
ATOM 1502 C C . ASP A 1 190 ? -51.405 -0.862 -42.573 1.00 49.53 190 ASP A C 1
ATOM 1504 O O . ASP A 1 190 ? -50.437 -1.565 -42.291 1.00 49.53 190 ASP A O 1
ATOM 1508 N N . GLY A 1 191 ? -52.452 -0.700 -41.751 1.00 47.31 191 GLY A N 1
ATOM 1509 C CA . GLY A 1 191 ? -52.820 -1.605 -40.642 1.00 47.31 191 GLY A CA 1
ATOM 1510 C C . GLY A 1 191 ? -52.370 -1.155 -39.244 1.00 47.31 191 GLY A C 1
ATOM 1511 O O . GLY A 1 191 ? -51.193 -1.240 -38.927 1.00 47.31 191 GLY A O 1
ATOM 1512 N N . LEU A 1 192 ? -53.206 -0.508 -38.422 1.00 49.94 192 LEU A N 1
ATOM 1513 C CA . LEU A 1 192 ? -54.333 -1.047 -37.627 1.00 49.94 192 LEU A CA 1
ATOM 1514 C C . LEU A 1 192 ? -53.924 -1.980 -36.472 1.00 49.94 192 LEU A C 1
ATOM 1516 O O . LEU A 1 192 ? -53.475 -3.093 -36.714 1.00 49.94 192 LEU A O 1
ATOM 1520 N N . GLY A 1 193 ? -54.263 -1.547 -35.248 1.00 46.22 193 GLY A N 1
ATOM 1521 C CA . GLY A 1 193 ? -54.549 -2.392 -34.076 1.00 46.22 193 GLY A CA 1
ATOM 1522 C C . GLY A 1 193 ? -53.311 -2.949 -33.366 1.00 46.22 193 GLY A C 1
ATOM 1523 O O . GLY A 1 193 ? -52.321 -3.269 -33.996 1.00 46.22 193 GLY A O 1
ATOM 1524 N N . SER A 1 194 ? -53.264 -3.107 -32.050 1.00 54.16 194 SER A N 1
ATOM 1525 C CA . SER A 1 194 ? -54.336 -3.183 -31.064 1.00 54.16 194 SER A CA 1
ATOM 1526 C C . SER A 1 194 ? -53.729 -3.022 -29.673 1.00 54.16 194 SER A C 1
ATOM 1528 O O . SER A 1 194 ? -52.651 -3.545 -29.391 1.00 54.16 194 SER A O 1
ATOM 1530 N N . ALA A 1 195 ? -54.462 -2.321 -28.817 1.00 56.94 195 ALA A N 1
ATOM 1531 C CA . ALA A 1 195 ? -54.275 -2.314 -27.381 1.00 56.94 195 ALA A CA 1
ATOM 1532 C C . ALA A 1 195 ? -54.385 -3.732 -26.799 1.00 56.94 195 ALA A C 1
ATOM 1534 O O . ALA A 1 195 ? -55.245 -4.508 -27.214 1.00 56.94 195 ALA A O 1
ATOM 1535 N N . SER A 1 196 ? -53.576 -4.023 -25.787 1.00 56.72 196 SER A N 1
ATOM 1536 C CA . SER A 1 196 ? -53.997 -4.886 -24.686 1.00 56.72 196 SER A CA 1
ATOM 1537 C C . SER A 1 196 ? -53.176 -4.530 -23.455 1.00 56.72 196 SER A C 1
ATOM 1539 O O . SER A 1 196 ? -51.990 -4.846 -23.348 1.00 56.72 196 SER A O 1
ATOM 1541 N N . GLU A 1 197 ? -53.851 -3.812 -22.572 1.00 59.53 197 GLU A N 1
ATOM 1542 C CA . GLU A 1 197 ? -53.585 -3.696 -21.148 1.00 59.53 197 GLU A CA 1
ATOM 1543 C C . GLU A 1 197 ? -53.412 -5.092 -20.532 1.00 59.53 197 GLU A C 1
ATOM 1545 O O . GLU A 1 197 ? -54.068 -6.042 -20.960 1.00 59.53 197 GLU A O 1
ATOM 1550 N N . ASN A 1 198 ? -52.578 -5.217 -19.501 1.00 60.91 198 ASN A N 1
ATOM 1551 C CA . ASN A 1 198 ? -52.831 -6.202 -18.455 1.00 60.91 198 ASN A CA 1
ATOM 1552 C C . ASN A 1 198 ? -52.370 -5.666 -17.089 1.00 60.91 198 ASN A C 1
ATOM 1554 O O . ASN A 1 198 ? -51.309 -5.037 -17.019 1.00 60.91 198 ASN A O 1
ATOM 1558 N N . PRO A 1 199 ? -53.174 -5.873 -16.029 1.00 68.31 199 PRO A N 1
ATOM 1559 C CA . PRO A 1 199 ? -53.046 -5.172 -14.760 1.00 68.31 199 PRO A CA 1
ATOM 1560 C C . PRO A 1 199 ? -52.225 -5.917 -13.697 1.00 68.31 199 PRO A C 1
ATOM 1562 O O . PRO A 1 199 ? -51.983 -7.120 -13.768 1.00 68.31 199 PRO A O 1
ATOM 1565 N N . LEU A 1 200 ? -51.867 -5.119 -12.691 1.00 59.34 200 LEU A N 1
ATOM 1566 C CA . LEU A 1 200 ? -51.461 -5.433 -11.322 1.00 59.34 200 LEU A CA 1
ATOM 1567 C C . LEU A 1 200 ? -52.027 -6.742 -10.745 1.00 59.34 200 LEU A C 1
ATOM 1569 O O . LEU A 1 200 ? -53.239 -6.954 -10.747 1.00 59.34 200 LEU A O 1
ATOM 1573 N N . ALA A 1 201 ? -51.150 -7.526 -10.116 1.00 59.12 201 ALA A N 1
ATOM 1574 C CA . ALA A 1 201 ? -51.516 -8.480 -9.076 1.00 59.12 201 ALA A CA 1
ATOM 1575 C C . ALA A 1 201 ? -50.792 -8.094 -7.778 1.00 59.12 201 ALA A C 1
ATOM 1577 O O . ALA A 1 201 ? -49.567 -7.989 -7.739 1.00 59.12 201 ALA A O 1
ATOM 1578 N N . ILE A 1 202 ? -51.614 -7.827 -6.768 1.00 62.50 202 ILE A N 1
ATOM 1579 C CA . ILE A 1 202 ? -51.302 -7.641 -5.354 1.00 62.50 202 ILE A CA 1
ATOM 1580 C C . ILE A 1 202 ? -51.420 -9.023 -4.704 1.00 62.50 202 ILE A C 1
ATOM 1582 O O . ILE A 1 202 ? -52.434 -9.682 -4.933 1.00 62.50 202 ILE A O 1
ATOM 1586 N N . GLU A 1 203 ? -50.451 -9.406 -3.876 1.00 63.41 203 GLU A N 1
ATOM 1587 C CA . GLU A 1 203 ? -50.652 -10.227 -2.669 1.00 63.41 203 GLU A CA 1
ATOM 1588 C C . GLU A 1 203 ? -49.741 -9.705 -1.556 1.00 63.41 203 GLU A C 1
ATOM 1590 O O . GLU A 1 203 ? -48.572 -9.371 -1.865 1.00 63.41 203 GLU A O 1
#

pLDDT: mean 74.46, std 18.61, range [42.41, 98.19]

Secondary structure (DSSP, 8-state):
-PPP--S-PPPPTTS----------PBPTTT--BS--GGG--SPPP-PPPPP---S-SPP---TTGGGTTTS-------------------HHHHHHHHHHHHHHHHHHHHHHHHHHHHHHHHHHHHHHHHHHHHHHHHTT--HHHHHHHHHHHHHHTTSSS---------------GGG-S---------------------